Protein AF-A0A4Q2W0R2-F1 (afdb_monomer_lite)

Structure (mmCIF, N/CA/C/O backbone):
data_AF-A0A4Q2W0R2-F1
#
_entry.id   AF-A0A4Q2W0R2-F1
#
loop_
_atom_site.group_PDB
_atom_site.id
_atom_site.type_symbol
_atom_site.label_atom_id
_atom_site.label_alt_id
_atom_site.label_comp_id
_atom_site.label_asym_id
_atom_site.label_entity_id
_atom_site.label_seq_id
_atom_site.pdbx_PDB_ins_code
_atom_site.Cartn_x
_atom_site.Cartn_y
_atom_site.Cartn_z
_atom_site.occupancy
_atom_site.B_iso_or_equiv
_atom_site.auth_seq_id
_atom_site.auth_comp_id
_atom_site.auth_asym_id
_atom_site.auth_atom_id
_atom_site.pdbx_PDB_model_num
ATOM 1 N N . MET A 1 1 ? 20.954 -34.348 -10.883 1.00 47.66 1 MET A N 1
ATOM 2 C CA . MET A 1 1 ? 20.823 -34.021 -9.442 1.00 47.66 1 MET A CA 1
ATOM 3 C C . MET A 1 1 ? 19.804 -34.966 -8.827 1.00 47.66 1 MET A C 1
ATOM 5 O O . MET A 1 1 ? 18.724 -35.079 -9.393 1.00 47.66 1 MET A O 1
ATOM 9 N N . SER A 1 2 ? 20.136 -35.671 -7.738 1.00 48.25 2 SER A N 1
ATOM 10 C CA . SER A 1 2 ? 19.177 -36.559 -7.063 1.00 48.25 2 SER A CA 1
ATOM 11 C C . SER A 1 2 ? 18.047 -35.736 -6.429 1.00 48.25 2 SER A C 1
ATOM 13 O O . SER A 1 2 ? 18.273 -34.621 -5.951 1.00 48.25 2 SER A O 1
ATOM 15 N N . GLY A 1 3 ? 16.820 -36.264 -6.433 1.00 39.66 3 GLY A N 1
ATOM 16 C CA . GLY A 1 3 ? 15.646 -35.557 -5.898 1.00 39.66 3 GLY A CA 1
ATOM 17 C C . GLY A 1 3 ? 15.785 -35.153 -4.423 1.00 39.66 3 GLY A C 1
ATOM 18 O O . GLY A 1 3 ? 15.194 -34.169 -3.989 1.00 39.66 3 GLY A O 1
ATOM 19 N N . GLU A 1 4 ? 16.628 -35.858 -3.673 1.00 45.75 4 GLU A N 1
ATOM 20 C CA . GLU A 1 4 ? 16.952 -35.596 -2.267 1.00 45.75 4 GLU A CA 1
ATOM 21 C C . GLU A 1 4 ? 17.844 -34.361 -2.071 1.00 45.75 4 GLU A C 1
ATOM 23 O O . GLU A 1 4 ? 17.613 -33.549 -1.170 1.00 45.75 4 GLU A O 1
ATOM 28 N N . LEU A 1 5 ? 18.817 -34.146 -2.963 1.00 43.41 5 LEU A N 1
ATOM 29 C CA . LEU A 1 5 ? 19.660 -32.950 -2.938 1.00 43.41 5 LEU A CA 1
ATOM 30 C C . LEU A 1 5 ? 18.853 -31.696 -3.307 1.00 43.41 5 LEU A C 1
ATOM 32 O O . LEU A 1 5 ? 19.024 -30.643 -2.695 1.00 43.41 5 LEU A O 1
ATOM 36 N N . ALA A 1 6 ? 17.913 -31.820 -4.250 1.00 39.47 6 ALA A N 1
ATOM 37 C CA . ALA A 1 6 ? 16.999 -30.735 -4.607 1.00 39.47 6 ALA A CA 1
ATOM 38 C C . ALA A 1 6 ? 16.050 -30.384 -3.447 1.00 39.47 6 ALA A C 1
ATOM 40 O O . ALA A 1 6 ? 15.850 -29.208 -3.142 1.00 39.47 6 ALA A O 1
ATOM 41 N N . ARG A 1 7 ? 15.512 -31.400 -2.758 1.00 40.66 7 ARG A N 1
ATOM 42 C CA . ARG A 1 7 ? 14.587 -31.222 -1.631 1.00 40.66 7 ARG A CA 1
ATOM 43 C C . ARG A 1 7 ? 15.285 -30.620 -0.403 1.00 40.66 7 ARG A C 1
ATOM 45 O O . ARG A 1 7 ? 14.789 -29.646 0.151 1.00 40.66 7 ARG A O 1
ATOM 52 N N . SER A 1 8 ? 16.474 -31.110 -0.043 1.00 50.28 8 SER A N 1
ATOM 53 C CA . SER A 1 8 ? 17.271 -30.546 1.063 1.00 50.28 8 SER A CA 1
ATOM 54 C C . SER A 1 8 ? 17.758 -29.120 0.783 1.00 50.28 8 SER A C 1
ATOM 56 O O . SER A 1 8 ? 17.812 -28.294 1.691 1.00 50.28 8 SER A O 1
ATOM 58 N N . THR A 1 9 ? 18.070 -28.799 -0.475 1.00 46.47 9 THR A N 1
ATOM 59 C CA . THR A 1 9 ? 18.427 -27.435 -0.887 1.00 46.47 9 THR A CA 1
ATOM 60 C C . THR A 1 9 ? 17.224 -26.500 -0.800 1.00 46.47 9 THR A C 1
ATOM 62 O O . THR A 1 9 ? 17.354 -25.416 -0.246 1.00 46.47 9 THR A O 1
ATOM 65 N N . ALA A 1 10 ? 16.042 -26.917 -1.263 1.00 45.16 10 ALA A N 1
ATOM 66 C CA . ALA A 1 10 ? 14.816 -26.124 -1.146 1.00 45.16 10 ALA A CA 1
ATOM 67 C C . ALA A 1 10 ? 14.425 -25.856 0.320 1.00 45.16 10 ALA A C 1
ATOM 69 O O . ALA A 1 10 ? 14.029 -24.743 0.667 1.00 45.16 10 ALA A O 1
ATOM 70 N N . ASP A 1 11 ? 14.605 -26.846 1.196 1.00 49.22 11 ASP A N 1
ATOM 71 C CA . ASP A 1 11 ? 14.280 -26.727 2.618 1.00 49.22 11 ASP A CA 1
ATOM 72 C C . ASP A 1 11 ? 15.159 -25.708 3.356 1.00 49.22 11 ASP A C 1
ATOM 74 O O . ASP A 1 11 ? 14.659 -24.999 4.231 1.00 49.22 11 ASP A O 1
ATOM 78 N N . LYS A 1 12 ? 16.422 -25.538 2.937 1.00 50.03 12 LYS A N 1
ATOM 79 C CA . LYS A 1 12 ? 17.329 -24.494 3.456 1.00 50.03 12 LYS A CA 1
ATOM 80 C C . LYS A 1 12 ? 16.855 -23.070 3.148 1.00 50.03 12 LYS A C 1
ATOM 82 O O . LYS A 1 12 ? 17.241 -22.142 3.851 1.00 50.03 12 LYS A O 1
ATOM 87 N N . PHE A 1 13 ? 16.008 -22.894 2.133 1.00 41.62 13 PHE A N 1
ATOM 88 C CA . PHE A 1 13 ? 15.491 -21.590 1.712 1.00 41.62 13 PHE A CA 1
ATOM 89 C C . PHE A 1 13 ? 14.006 -21.384 2.050 1.00 41.62 13 PHE A C 1
ATOM 91 O O . PHE A 1 13 ? 13.433 -20.367 1.673 1.00 41.62 13 PHE A O 1
ATOM 98 N N . LYS A 1 14 ? 13.374 -22.277 2.828 1.00 37.78 14 LYS A N 1
ATOM 99 C CA . LYS A 1 14 ? 11.980 -22.102 3.291 1.00 37.78 14 LYS A CA 1
ATOM 100 C C . LYS A 1 14 ? 11.765 -20.827 4.120 1.00 37.78 14 LYS A C 1
ATOM 102 O O . LYS A 1 14 ? 10.674 -20.264 4.112 1.00 37.78 14 LYS A O 1
ATOM 107 N N . THR A 1 15 ? 12.795 -20.355 4.822 1.00 38.41 15 THR A N 1
ATOM 108 C CA . THR A 1 15 ? 12.804 -19.076 5.558 1.00 38.41 15 THR A CA 1
ATOM 109 C C . THR A 1 15 ? 13.282 -17.895 4.707 1.00 38.41 15 THR A C 1
ATOM 111 O O . THR A 1 15 ? 13.130 -16.745 5.116 1.00 38.41 15 THR A O 1
ATOM 114 N N . PHE A 1 16 ? 13.823 -18.163 3.516 1.00 34.69 16 PHE A N 1
ATOM 115 C CA . PHE A 1 16 ? 14.346 -17.170 2.589 1.00 34.69 16 PHE A CA 1
ATOM 116 C C . PHE A 1 16 ? 13.183 -16.443 1.910 1.00 34.69 16 PHE A C 1
ATOM 118 O O . PHE A 1 16 ? 12.255 -17.062 1.386 1.00 34.69 16 PHE A O 1
ATOM 125 N N . ALA A 1 17 ? 13.235 -15.113 1.900 1.00 38.75 17 ALA A N 1
ATOM 126 C CA . ALA A 1 17 ? 12.152 -14.247 1.437 1.00 38.75 17 ALA A CA 1
ATOM 127 C C . ALA A 1 17 ? 11.726 -14.474 -0.031 1.00 38.75 17 ALA A C 1
ATOM 129 O O . ALA A 1 17 ? 10.685 -13.990 -0.434 1.00 38.75 17 ALA A O 1
ATOM 130 N N . ALA A 1 18 ? 12.468 -15.255 -0.825 1.00 36.16 18 ALA A N 1
ATOM 131 C CA . ALA A 1 18 ? 12.051 -15.660 -2.170 1.00 36.16 18 ALA A CA 1
ATOM 132 C C . ALA A 1 18 ? 10.984 -16.781 -2.192 1.00 36.16 18 ALA A C 1
ATOM 134 O O . ALA A 1 18 ? 10.271 -16.913 -3.183 1.00 36.16 18 ALA A O 1
ATOM 135 N N . CYS A 1 19 ? 10.857 -17.585 -1.125 1.00 29.50 19 CYS A N 1
ATOM 136 C CA . CYS A 1 19 ? 9.787 -18.586 -0.971 1.00 29.50 19 CYS A CA 1
ATOM 137 C C . CYS A 1 19 ? 8.548 -18.020 -0.266 1.00 29.50 19 CYS A C 1
ATOM 139 O O . CYS A 1 19 ? 7.452 -18.566 -0.388 1.00 29.50 19 CYS A O 1
ATOM 141 N N . LYS A 1 20 ? 8.703 -16.905 0.451 1.00 39.62 20 LYS A N 1
ATOM 142 C CA . LYS A 1 20 ? 7.572 -16.062 0.826 1.00 39.62 20 LYS A CA 1
ATOM 143 C C . LYS A 1 20 ? 7.262 -15.222 -0.397 1.00 39.62 20 LYS A C 1
ATOM 145 O O . LYS A 1 20 ? 7.959 -14.251 -0.628 1.00 39.62 20 LYS A O 1
ATOM 150 N N . GLY A 1 21 ? 6.282 -15.619 -1.207 1.00 35.78 21 GLY A N 1
ATOM 151 C CA . GLY A 1 21 ? 5.847 -14.799 -2.335 1.00 35.78 21 GLY A CA 1
ATOM 152 C C . GLY A 1 21 ? 5.620 -13.367 -1.855 1.00 35.78 21 GLY A C 1
ATOM 153 O O . GLY A 1 21 ? 4.639 -13.099 -1.163 1.00 35.78 21 GLY A O 1
ATOM 154 N N . HIS A 1 22 ? 6.561 -12.471 -2.154 1.00 44.66 22 HIS A N 1
ATOM 155 C CA . HIS A 1 22 ? 6.331 -11.054 -1.972 1.00 44.66 22 HIS A CA 1
ATOM 156 C C . HIS A 1 22 ? 5.120 -10.724 -2.835 1.00 44.66 22 HIS A C 1
ATOM 158 O O . HIS A 1 22 ? 5.027 -11.166 -3.985 1.00 44.66 22 HIS A O 1
ATOM 164 N N . GLN A 1 23 ? 4.157 -10.002 -2.266 1.00 60.12 23 GLN A N 1
ATOM 165 C CA . GLN A 1 23 ? 3.076 -9.469 -3.083 1.00 60.12 23 GLN A CA 1
ATOM 166 C C . GLN A 1 23 ? 3.717 -8.614 -4.177 1.00 60.12 23 GLN A C 1
ATOM 168 O O . GLN A 1 23 ? 4.698 -7.916 -3.920 1.00 60.12 23 GLN A O 1
ATOM 173 N N . ILE A 1 24 ? 3.194 -8.691 -5.396 1.00 62.84 24 ILE A N 1
ATOM 174 C CA . ILE A 1 24 ? 3.757 -8.018 -6.572 1.00 62.84 24 ILE A CA 1
ATOM 175 C C . ILE A 1 24 ? 4.023 -6.517 -6.324 1.00 62.84 24 ILE A C 1
ATOM 177 O O . ILE A 1 24 ? 5.050 -5.996 -6.754 1.00 62.84 24 ILE A O 1
ATOM 181 N N . SER A 1 25 ? 3.189 -5.868 -5.501 1.00 67.44 25 SER A N 1
ATOM 182 C CA . SER A 1 25 ? 3.378 -4.509 -4.969 1.00 67.44 25 SER A CA 1
ATOM 183 C C . SER A 1 25 ? 4.642 -4.306 -4.124 1.00 67.44 25 SER A C 1
ATOM 185 O O . SER A 1 25 ? 5.305 -3.275 -4.233 1.00 67.44 25 SER A O 1
ATOM 187 N N . GLU A 1 26 ? 5.009 -5.264 -3.271 1.00 70.94 26 GLU A N 1
ATOM 188 C CA . GLU A 1 26 ? 6.216 -5.174 -2.442 1.00 70.94 26 GLU A CA 1
ATOM 189 C C . GLU A 1 26 ? 7.479 -5.303 -3.302 1.00 70.94 26 GLU A C 1
ATOM 191 O O . GLU A 1 26 ? 8.429 -4.540 -3.124 1.00 70.94 26 GLU A O 1
ATOM 196 N N . THR A 1 27 ? 7.478 -6.212 -4.285 1.00 70.94 27 THR A N 1
ATOM 197 C CA . THR A 1 27 ? 8.563 -6.308 -5.274 1.00 70.94 27 THR A CA 1
ATOM 198 C C . THR A 1 27 ? 8.673 -5.022 -6.090 1.00 70.94 27 THR A C 1
ATOM 200 O O . THR A 1 27 ? 9.771 -4.488 -6.237 1.00 70.94 27 THR A O 1
ATOM 203 N N . PHE A 1 28 ? 7.546 -4.472 -6.547 1.00 78.44 28 PHE A N 1
ATOM 204 C CA . PHE A 1 28 ? 7.524 -3.215 -7.291 1.00 78.44 28 PHE A CA 1
ATOM 205 C C . PHE A 1 28 ? 8.078 -2.036 -6.473 1.00 78.44 28 PHE A C 1
ATOM 207 O O . PHE A 1 28 ? 8.899 -1.271 -6.977 1.00 78.44 28 PHE A O 1
ATOM 214 N N . THR A 1 29 ? 7.722 -1.942 -5.187 1.00 78.94 29 THR A N 1
ATOM 215 C CA . THR A 1 29 ? 8.216 -0.895 -4.271 1.00 78.94 29 THR A CA 1
ATOM 216 C C . THR A 1 29 ? 9.742 -0.912 -4.124 1.00 78.94 29 THR A C 1
ATOM 218 O O . THR A 1 29 ? 10.355 0.141 -3.976 1.00 78.94 29 THR A O 1
ATOM 221 N N . ARG A 1 30 ? 10.372 -2.092 -4.185 1.00 81.75 30 ARG A N 1
ATOM 222 C CA . ARG A 1 30 ? 11.836 -2.241 -4.082 1.00 81.75 30 ARG A CA 1
ATOM 223 C C . ARG A 1 30 ? 12.563 -1.970 -5.402 1.00 81.75 30 ARG A C 1
ATOM 225 O O . ARG A 1 30 ? 13.689 -1.494 -5.382 1.00 81.75 30 ARG A O 1
ATOM 232 N N . VAL A 1 31 ? 11.914 -2.244 -6.533 1.00 84.31 31 VAL A N 1
ATOM 233 C CA . VAL A 1 31 ? 12.469 -2.035 -7.881 1.00 84.31 31 VAL A CA 1
ATOM 234 C C . VAL A 1 31 ? 12.420 -0.559 -8.304 1.00 84.31 31 VAL A C 1
ATOM 236 O O . VAL A 1 31 ? 13.321 -0.083 -8.991 1.00 84.31 31 VAL A O 1
ATOM 239 N N . GLN A 1 32 ? 11.396 0.193 -7.887 1.00 87.81 32 GLN A N 1
ATOM 240 C CA . GLN A 1 32 ? 11.222 1.594 -8.294 1.00 87.81 32 GLN A CA 1
ATOM 241 C C . GLN A 1 32 ? 12.424 2.512 -7.988 1.00 87.81 32 GLN A C 1
ATOM 243 O O . GLN A 1 32 ? 12.837 3.241 -8.895 1.00 87.81 32 GLN A O 1
ATOM 248 N N . PRO A 1 33 ? 13.011 2.501 -6.772 1.00 85.62 33 PRO A N 1
ATOM 249 C CA . PRO A 1 33 ? 14.181 3.321 -6.469 1.00 85.62 33 PRO A CA 1
ATOM 250 C C . PRO A 1 33 ? 15.393 2.985 -7.345 1.00 85.62 33 PRO A C 1
ATOM 252 O O . PRO A 1 33 ? 16.113 3.891 -7.753 1.00 85.62 33 PRO A O 1
ATOM 255 N N . GLU A 1 34 ? 15.592 1.708 -7.685 1.00 89.19 34 GLU A N 1
ATOM 256 C CA . GLU A 1 34 ? 16.691 1.272 -8.553 1.00 89.19 34 GLU A CA 1
ATOM 257 C C . GLU A 1 34 ? 16.512 1.777 -9.992 1.00 89.19 34 GLU A C 1
ATOM 259 O O . GLU A 1 34 ? 17.455 2.306 -10.577 1.00 89.19 34 GLU A O 1
ATOM 264 N N . ILE A 1 35 ? 15.292 1.711 -10.546 1.00 89.56 35 ILE A N 1
ATOM 265 C CA . ILE A 1 35 ? 14.986 2.283 -11.872 1.00 89.56 35 ILE A CA 1
ATOM 266 C C . ILE A 1 35 ? 15.258 3.790 -11.882 1.00 89.56 35 ILE A C 1
ATOM 268 O O . ILE A 1 35 ? 15.822 4.319 -12.841 1.00 89.56 35 ILE A O 1
ATOM 272 N N . ALA A 1 36 ? 14.856 4.496 -10.822 1.00 89.75 36 ALA A N 1
ATOM 273 C CA . ALA A 1 36 ? 15.107 5.927 -10.704 1.00 89.75 36 ALA A CA 1
ATOM 274 C C . ALA A 1 36 ? 16.614 6.230 -10.658 1.00 89.75 36 ALA A C 1
ATOM 276 O O . ALA A 1 36 ? 17.073 7.116 -11.378 1.00 89.75 36 ALA A O 1
ATOM 277 N N . ALA A 1 37 ? 17.384 5.464 -9.880 1.00 88.25 37 ALA A N 1
ATOM 278 C CA . ALA A 1 37 ? 18.835 5.606 -9.796 1.00 88.25 37 ALA A CA 1
ATOM 279 C C . ALA A 1 37 ? 19.522 5.370 -11.153 1.00 88.25 37 ALA A C 1
ATOM 281 O O . ALA A 1 37 ? 20.377 6.162 -11.548 1.00 88.25 37 ALA A O 1
ATOM 282 N N . VAL A 1 38 ? 19.101 4.348 -11.908 1.00 89.06 38 VAL A N 1
ATOM 283 C CA . VAL A 1 38 ? 19.607 4.066 -13.265 1.00 89.06 38 VAL A CA 1
ATOM 284 C C . VAL A 1 38 ? 19.312 5.218 -14.227 1.00 89.06 38 VAL A C 1
ATOM 286 O O . VAL A 1 38 ? 20.206 5.657 -14.948 1.00 89.06 38 VAL A O 1
ATOM 289 N N . LYS A 1 39 ? 18.088 5.764 -14.214 1.00 89.19 39 LYS A N 1
ATOM 290 C CA . LYS A 1 39 ? 17.717 6.911 -15.064 1.00 89.19 39 LYS A CA 1
ATOM 291 C C . LYS A 1 39 ? 18.540 8.158 -14.744 1.00 89.19 39 LYS A C 1
ATOM 293 O O . LYS A 1 39 ? 18.991 8.841 -15.662 1.00 89.19 39 LYS A O 1
ATOM 298 N N . VAL A 1 40 ? 18.770 8.433 -13.458 1.00 87.81 40 VAL A N 1
ATOM 299 C CA . VAL A 1 40 ? 19.637 9.536 -13.017 1.00 87.81 40 VAL A CA 1
ATOM 300 C C . VAL A 1 40 ? 21.065 9.316 -13.512 1.00 87.81 40 VAL A C 1
ATOM 302 O O . VAL A 1 40 ? 21.611 10.197 -14.173 1.00 87.81 40 VAL A O 1
ATOM 305 N N . TRP A 1 41 ? 21.639 8.134 -13.277 1.00 87.94 41 TRP A N 1
ATOM 306 C CA . TRP A 1 41 ? 22.990 7.788 -13.726 1.00 87.94 41 TRP A CA 1
ATOM 307 C C . TRP A 1 41 ? 23.160 7.906 -15.251 1.00 87.94 41 TRP A C 1
ATOM 309 O O . TRP A 1 41 ? 24.154 8.452 -15.736 1.00 87.94 41 TRP A O 1
ATOM 319 N N . HIS A 1 42 ? 22.153 7.478 -16.017 1.00 86.00 42 HIS A N 1
ATOM 320 C CA . HIS A 1 42 ? 22.149 7.625 -17.470 1.00 86.00 42 HIS A CA 1
ATOM 321 C C . HIS A 1 42 ? 22.104 9.097 -17.905 1.00 86.00 42 HIS A C 1
ATOM 323 O O . HIS A 1 42 ? 22.843 9.505 -18.799 1.00 86.00 42 HIS A O 1
ATOM 329 N N . SER A 1 43 ? 21.279 9.916 -17.244 1.00 85.12 43 SER A N 1
ATOM 330 C CA . SER A 1 43 ? 21.128 11.341 -17.570 1.00 85.12 43 SER A CA 1
ATOM 331 C C . SER A 1 43 ? 22.391 12.178 -17.322 1.00 85.12 43 SER A C 1
ATOM 333 O O . SER A 1 43 ? 22.584 13.191 -17.987 1.00 85.12 43 SER A O 1
ATOM 335 N N . VAL A 1 44 ? 23.277 11.740 -16.417 1.00 81.88 44 VAL A N 1
ATOM 336 C CA . VAL A 1 44 ? 24.566 12.402 -16.124 1.00 81.88 44 VAL A CA 1
ATOM 337 C C . VAL A 1 44 ? 25.729 11.866 -16.976 1.00 81.88 44 VAL A C 1
ATOM 339 O O . VAL A 1 44 ? 26.901 12.098 -16.672 1.00 81.88 44 VAL A O 1
ATOM 342 N N . GLY A 1 45 ? 25.420 11.134 -18.051 1.00 77.50 45 GLY A N 1
ATOM 343 C CA . GLY A 1 45 ? 26.399 10.681 -19.038 1.00 77.50 45 GLY A CA 1
ATOM 344 C C . GLY A 1 45 ? 27.267 9.506 -18.590 1.00 77.50 45 GLY A C 1
ATOM 345 O O . GLY A 1 45 ? 28.362 9.347 -19.118 1.00 77.50 45 GLY A O 1
ATOM 346 N N . ARG A 1 46 ? 26.806 8.686 -17.629 1.00 78.44 46 ARG A N 1
ATOM 347 C CA . ARG A 1 46 ? 27.515 7.476 -17.152 1.00 78.44 46 ARG A CA 1
ATOM 348 C C . ARG A 1 46 ? 28.923 7.754 -16.586 1.00 78.44 46 ARG A C 1
ATOM 350 O O . ARG A 1 46 ? 29.783 6.881 -16.593 1.00 78.44 46 ARG A O 1
ATOM 357 N N . THR A 1 47 ? 29.161 8.977 -16.107 1.00 72.44 47 THR A N 1
ATOM 358 C CA . THR A 1 47 ? 30.467 9.442 -15.597 1.00 72.44 47 THR A CA 1
ATOM 359 C C . THR A 1 47 ? 30.706 9.118 -14.117 1.00 72.44 47 THR A C 1
ATOM 361 O O . THR A 1 47 ? 31.846 9.141 -13.661 1.00 72.44 47 THR A O 1
ATOM 364 N N . ALA A 1 48 ? 29.642 8.815 -13.369 1.00 77.44 48 ALA A N 1
ATOM 365 C CA . ALA A 1 48 ? 29.685 8.424 -11.961 1.00 77.44 48 ALA A CA 1
ATOM 366 C C . ALA A 1 48 ? 29.695 6.893 -11.789 1.00 77.44 48 ALA A C 1
ATOM 368 O O . ALA A 1 48 ? 29.448 6.151 -12.742 1.00 77.44 48 ALA A O 1
ATOM 369 N N . GLU A 1 49 ? 29.933 6.417 -10.565 1.00 83.25 49 GLU A N 1
ATOM 370 C CA . GLU A 1 49 ? 29.822 4.993 -10.229 1.00 83.25 49 GLU A CA 1
ATOM 371 C C . GLU A 1 49 ? 28.398 4.470 -10.527 1.00 83.25 49 GLU A C 1
ATOM 373 O O . GLU A 1 49 ? 27.416 5.151 -10.203 1.00 83.25 49 GLU A O 1
ATOM 378 N N . PRO A 1 50 ? 28.253 3.305 -11.189 1.00 84.38 50 PRO A N 1
ATOM 379 C CA . PRO A 1 50 ? 26.947 2.747 -11.516 1.00 84.38 50 PRO A CA 1
ATOM 380 C C . PRO A 1 50 ? 26.170 2.367 -10.245 1.00 84.38 50 PRO A C 1
ATOM 382 O O . PRO A 1 50 ? 26.752 1.825 -9.306 1.00 84.38 50 PRO A O 1
ATOM 385 N N . PRO A 1 51 ? 24.846 2.597 -10.203 1.00 85.81 51 PRO A N 1
ATOM 386 C CA . PRO A 1 51 ? 24.047 2.249 -9.037 1.00 85.81 51 PRO A CA 1
ATOM 387 C C . PRO A 1 51 ? 23.950 0.730 -8.837 1.00 85.81 51 PRO A C 1
ATOM 389 O O . PRO A 1 51 ? 23.829 -0.044 -9.792 1.00 85.81 51 PRO A O 1
ATOM 392 N N . ALA A 1 52 ? 23.909 0.315 -7.572 1.00 82.69 52 ALA A N 1
ATOM 393 C CA . ALA A 1 52 ? 23.531 -1.037 -7.181 1.00 82.69 52 ALA A CA 1
ATOM 394 C C . ALA A 1 52 ? 22.075 -1.326 -7.588 1.00 82.69 52 ALA A C 1
ATOM 396 O O . ALA A 1 52 ? 21.172 -0.537 -7.302 1.00 82.69 52 ALA A O 1
ATOM 397 N N . THR A 1 53 ? 21.848 -2.458 -8.264 1.00 83.88 53 THR A N 1
ATOM 398 C CA . THR A 1 53 ? 20.523 -2.852 -8.791 1.00 83.88 53 THR A CA 1
ATOM 399 C C . THR A 1 53 ? 20.111 -4.305 -8.462 1.00 83.88 53 THR A C 1
ATOM 401 O O . THR A 1 53 ? 19.602 -5.028 -9.328 1.00 83.88 53 THR A O 1
ATOM 404 N N . PRO A 1 54 ? 20.326 -4.793 -7.220 1.00 79.62 54 PRO A N 1
ATOM 405 C CA . PRO A 1 54 ? 20.092 -6.193 -6.858 1.00 79.62 54 PRO A CA 1
ATOM 406 C C . PRO A 1 54 ? 18.650 -6.686 -7.072 1.00 79.62 54 PRO A C 1
ATOM 408 O O . PRO A 1 54 ? 18.447 -7.887 -7.300 1.00 79.62 54 PRO A O 1
ATOM 411 N N . TYR A 1 55 ? 17.634 -5.819 -6.994 1.00 81.06 55 TYR A N 1
ATOM 412 C CA . TYR A 1 55 ? 16.245 -6.213 -7.248 1.00 81.06 55 TYR A CA 1
ATOM 413 C C . TYR A 1 55 ? 15.944 -6.298 -8.752 1.00 81.06 55 TYR A C 1
ATOM 415 O O . TYR A 1 55 ? 15.366 -7.296 -9.193 1.00 81.06 55 TYR A O 1
ATOM 423 N N . LEU A 1 56 ? 16.387 -5.328 -9.555 1.00 81.56 56 LEU A N 1
ATOM 424 C CA . LEU A 1 56 ? 16.290 -5.346 -11.019 1.00 81.56 56 LEU A CA 1
ATOM 425 C C . LEU A 1 56 ? 17.038 -6.531 -11.637 1.00 81.56 56 LEU A C 1
ATOM 427 O O . LEU A 1 56 ? 16.530 -7.147 -12.576 1.00 81.56 56 LEU A O 1
ATOM 431 N N . ASP A 1 57 ? 18.192 -6.909 -11.090 1.00 79.69 57 ASP A N 1
ATOM 432 C CA . ASP A 1 57 ? 18.967 -8.062 -11.563 1.00 79.69 57 ASP A CA 1
ATOM 433 C C . ASP A 1 57 ? 18.235 -9.386 -11.332 1.00 79.69 57 ASP A C 1
ATOM 435 O O . ASP A 1 57 ? 18.281 -10.308 -12.153 1.00 79.69 57 ASP A O 1
ATOM 439 N N . ARG A 1 58 ? 17.485 -9.489 -10.234 1.00 73.62 58 ARG A N 1
ATOM 440 C CA . ARG A 1 58 ? 16.624 -10.648 -9.969 1.00 73.62 58 ARG A CA 1
ATOM 441 C C . ARG A 1 58 ? 15.413 -10.675 -10.886 1.00 73.62 58 ARG A C 1
ATOM 443 O O . ARG A 1 58 ? 15.056 -11.754 -11.358 1.00 73.62 58 ARG A O 1
ATOM 450 N N . VAL A 1 59 ? 14.813 -9.517 -11.165 1.00 77.44 59 VAL A N 1
ATOM 451 C CA . VAL A 1 59 ? 13.742 -9.408 -12.162 1.00 77.44 59 VAL A CA 1
ATOM 452 C C . VAL A 1 59 ? 14.258 -9.844 -13.535 1.00 77.44 59 VAL A C 1
ATOM 454 O O . VAL A 1 59 ? 13.605 -10.656 -14.183 1.00 77.44 59 VAL A O 1
ATOM 457 N N . ALA A 1 60 ? 15.453 -9.407 -13.938 1.00 78.50 60 ALA A N 1
ATOM 458 C CA . ALA A 1 60 ? 16.083 -9.812 -15.195 1.00 78.50 60 ALA A CA 1
ATOM 459 C C . ALA A 1 60 ? 16.295 -11.331 -15.272 1.00 78.50 60 ALA A C 1
ATOM 461 O O . ALA A 1 60 ? 15.890 -11.963 -16.245 1.00 78.50 60 ALA A O 1
ATOM 462 N N . ARG A 1 61 ? 16.847 -11.943 -14.214 1.00 72.12 61 ARG A N 1
ATOM 463 C CA . ARG A 1 61 ? 17.031 -13.404 -14.134 1.00 72.12 61 ARG A CA 1
ATOM 464 C C . ARG A 1 61 ? 15.709 -14.166 -14.195 1.00 72.12 61 ARG A C 1
ATOM 466 O O . ARG A 1 61 ? 15.644 -15.214 -14.836 1.00 72.12 61 ARG A O 1
ATOM 473 N N . LEU A 1 62 ? 14.667 -13.666 -13.528 1.00 68.00 62 LEU A N 1
ATOM 474 C CA . LEU A 1 62 ? 13.332 -14.260 -13.585 1.00 68.00 62 LEU A CA 1
ATOM 475 C C . LEU A 1 62 ? 12.793 -14.212 -15.016 1.00 68.00 62 LEU A C 1
ATOM 477 O O . LEU A 1 62 ? 12.403 -15.250 -15.537 1.00 68.00 62 LEU A O 1
ATOM 481 N N . CYS A 1 63 ? 12.827 -13.034 -15.639 1.00 69.75 63 CYS A N 1
ATOM 482 C CA . CYS A 1 63 ? 12.352 -12.789 -16.997 1.00 69.75 63 CYS A CA 1
ATOM 483 C C . CYS A 1 63 ? 13.082 -13.676 -18.015 1.00 69.75 63 CYS A C 1
ATOM 485 O O . CYS A 1 63 ? 12.432 -14.394 -18.771 1.00 69.75 63 CYS A O 1
ATOM 487 N N . ALA A 1 64 ? 14.415 -13.745 -17.938 1.00 69.94 64 ALA A N 1
ATOM 488 C CA . ALA A 1 64 ? 15.235 -14.617 -18.778 1.00 69.94 64 ALA A CA 1
ATOM 489 C C . ALA A 1 64 ? 14.880 -16.103 -18.613 1.00 69.94 64 ALA A C 1
ATOM 491 O O . ALA A 1 64 ? 14.790 -16.834 -19.595 1.00 69.94 64 ALA A O 1
ATOM 492 N N . ARG A 1 65 ? 14.621 -16.559 -17.378 1.00 62.09 65 ARG A N 1
ATOM 493 C CA . ARG A 1 65 ? 14.241 -17.953 -17.103 1.00 62.09 65 ARG A CA 1
ATOM 494 C C . ARG A 1 65 ? 12.909 -18.347 -17.746 1.00 62.09 65 ARG A C 1
ATOM 496 O O . ARG A 1 65 ? 12.734 -19.517 -18.076 1.00 62.09 65 ARG A O 1
ATOM 503 N N . VAL A 1 66 ? 11.967 -17.415 -17.858 1.00 60.22 66 VAL A N 1
ATOM 504 C CA . VAL A 1 66 ? 10.607 -17.689 -18.357 1.00 60.22 66 VAL A CA 1
ATOM 505 C C . VAL A 1 66 ? 10.353 -17.145 -19.765 1.00 60.22 66 VAL A C 1
ATOM 507 O O . VAL A 1 66 ? 9.240 -17.278 -20.263 1.00 60.22 66 VAL A O 1
ATOM 510 N N . GLY A 1 67 ? 11.363 -16.551 -20.408 1.00 68.88 67 GLY A N 1
ATOM 511 C CA . GLY A 1 67 ? 11.248 -15.977 -21.750 1.00 68.88 67 GLY A CA 1
ATOM 512 C C . GLY A 1 67 ? 10.345 -14.742 -21.821 1.00 68.88 67 GLY A C 1
ATOM 513 O O . GLY A 1 67 ? 9.664 -14.546 -22.823 1.00 68.88 67 GLY A O 1
ATOM 514 N N . LEU A 1 68 ? 10.301 -13.933 -20.758 1.00 68.50 68 LEU A N 1
ATOM 515 C CA . LEU A 1 68 ? 9.560 -12.668 -20.731 1.00 68.50 68 LEU A CA 1
ATOM 516 C C . LEU A 1 68 ? 10.501 -11.480 -20.927 1.00 68.50 68 LEU A C 1
ATOM 518 O O . LEU A 1 68 ? 11.639 -11.497 -20.464 1.00 68.50 68 LEU A O 1
ATOM 522 N N . ASP A 1 69 ? 9.997 -10.428 -21.565 1.00 81.44 69 ASP A N 1
ATOM 523 C CA . ASP A 1 69 ? 10.672 -9.135 -21.614 1.00 81.44 69 ASP A CA 1
ATOM 524 C C . ASP A 1 69 ? 10.616 -8.441 -20.239 1.00 81.44 69 ASP A C 1
ATOM 526 O O . ASP A 1 69 ? 9.562 -8.374 -19.592 1.00 81.44 69 ASP A O 1
ATOM 530 N N . ARG A 1 70 ? 11.763 -7.925 -19.780 1.00 82.12 70 ARG A N 1
ATOM 531 C CA . ARG A 1 70 ? 11.902 -7.342 -18.438 1.00 82.12 70 ARG A CA 1
ATOM 532 C C . ARG A 1 70 ? 11.084 -6.065 -18.292 1.00 82.12 70 ARG A C 1
ATOM 534 O O . ARG A 1 70 ? 10.432 -5.891 -17.259 1.00 82.12 70 ARG A O 1
ATOM 541 N N . LYS A 1 71 ? 11.073 -5.206 -19.314 1.00 85.12 71 LYS A N 1
ATOM 542 C CA . LYS A 1 71 ? 10.271 -3.980 -19.312 1.00 85.12 71 LYS A CA 1
ATOM 543 C C . LYS A 1 71 ? 8.779 -4.306 -19.221 1.00 85.12 71 LYS A C 1
ATOM 545 O O . LYS A 1 71 ? 8.086 -3.775 -18.357 1.00 85.12 71 LYS A O 1
ATOM 550 N N . THR A 1 72 ? 8.310 -5.247 -20.034 1.0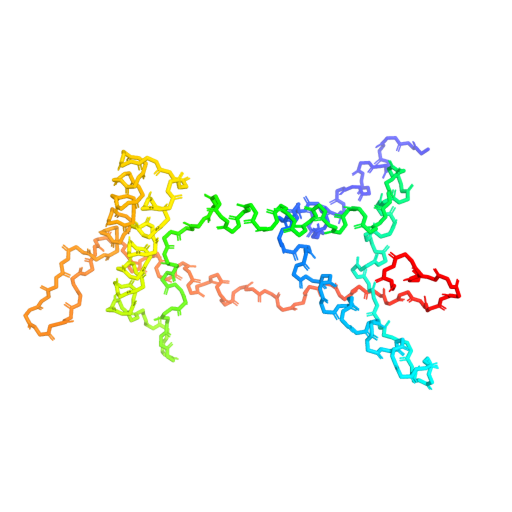0 74.94 72 THR A N 1
ATOM 551 C CA . THR A 1 72 ? 6.928 -5.743 -20.025 1.00 74.94 72 THR A CA 1
ATOM 552 C C . THR A 1 72 ? 6.533 -6.279 -18.650 1.00 74.94 72 THR A C 1
ATOM 554 O O . THR A 1 72 ? 5.457 -5.968 -18.141 1.00 74.94 72 THR A O 1
ATOM 557 N N . TYR A 1 73 ? 7.405 -7.055 -18.005 1.00 76.25 73 TYR A N 1
ATOM 558 C CA . TYR A 1 73 ? 7.136 -7.572 -16.667 1.00 76.25 73 TYR A CA 1
ATOM 559 C C . TYR A 1 73 ? 7.085 -6.461 -15.602 1.00 76.25 73 TYR A C 1
ATOM 561 O O . TYR A 1 73 ? 6.234 -6.504 -14.716 1.00 76.25 73 TYR A O 1
ATOM 569 N N . ILE A 1 74 ? 7.933 -5.432 -15.700 1.00 79.56 74 ILE A N 1
ATOM 570 C CA . ILE A 1 74 ? 7.877 -4.251 -14.821 1.00 79.56 74 ILE A CA 1
ATOM 571 C C . ILE A 1 74 ? 6.585 -3.453 -15.027 1.00 79.56 74 ILE A C 1
ATOM 573 O O . ILE A 1 74 ? 5.950 -3.068 -14.043 1.00 79.56 74 ILE A O 1
ATOM 577 N N . ASP A 1 75 ? 6.156 -3.261 -16.274 1.00 76.38 75 ASP A N 1
ATOM 578 C CA . ASP A 1 75 ? 4.890 -2.595 -16.592 1.00 76.38 75 ASP A CA 1
ATOM 579 C C . ASP A 1 75 ? 3.695 -3.387 -16.019 1.00 76.38 75 ASP A C 1
ATOM 581 O O . ASP A 1 75 ? 2.784 -2.810 -15.421 1.00 76.38 75 ASP A O 1
ATOM 585 N N . LEU A 1 76 ? 3.730 -4.724 -16.095 1.00 69.44 76 LEU A N 1
ATOM 586 C CA . LEU A 1 76 ? 2.739 -5.595 -15.451 1.00 69.44 76 LEU A CA 1
ATOM 587 C C . LEU A 1 76 ? 2.760 -5.475 -13.922 1.00 69.44 76 LEU A C 1
ATOM 589 O O . LEU A 1 76 ? 1.694 -5.422 -13.309 1.00 69.44 76 LEU A O 1
ATOM 593 N N . MET A 1 77 ? 3.938 -5.389 -13.296 1.00 74.25 77 MET A N 1
ATOM 594 C CA . MET A 1 77 ? 4.045 -5.150 -11.852 1.00 74.25 77 MET A CA 1
ATOM 595 C C . MET A 1 77 ? 3.399 -3.818 -11.453 1.00 74.25 77 MET A C 1
ATOM 597 O O . MET A 1 77 ? 2.669 -3.777 -10.464 1.00 74.25 77 MET A O 1
ATOM 601 N N . ALA A 1 78 ? 3.599 -2.758 -12.243 1.00 72.56 78 ALA A N 1
ATOM 602 C CA . ALA A 1 78 ? 2.974 -1.457 -12.015 1.00 72.56 78 ALA A CA 1
ATOM 603 C C . ALA A 1 78 ? 1.442 -1.519 -12.124 1.00 72.56 78 ALA A C 1
ATOM 605 O O . ALA A 1 78 ? 0.737 -0.986 -11.265 1.00 72.56 78 ALA A O 1
ATOM 606 N N . LEU A 1 79 ? 0.923 -2.211 -13.144 1.00 66.19 79 LEU A N 1
ATOM 607 C CA . LEU A 1 79 ? -0.516 -2.411 -13.343 1.00 66.19 79 LEU A CA 1
ATOM 608 C C . LEU A 1 79 ? -1.140 -3.258 -12.232 1.00 66.19 79 LEU A C 1
ATOM 610 O O . LEU A 1 79 ? -2.229 -2.948 -11.749 1.00 66.19 79 LEU A O 1
ATOM 614 N N . CYS A 1 80 ? -0.465 -4.326 -11.807 1.00 60.75 80 CYS A N 1
ATOM 615 C CA . CYS A 1 80 ? -0.927 -5.147 -10.697 1.00 60.75 80 CYS A CA 1
ATOM 616 C C . CYS A 1 80 ? -0.894 -4.382 -9.374 1.00 60.75 80 CYS A C 1
ATOM 618 O O . CYS A 1 80 ? -1.840 -4.504 -8.605 1.00 60.75 80 CYS A O 1
ATOM 620 N N . ASP A 1 81 ? 0.121 -3.553 -9.133 1.00 69.00 81 ASP A N 1
ATOM 621 C CA . ASP A 1 81 ? 0.166 -2.668 -7.970 1.00 69.00 81 ASP A CA 1
ATOM 622 C C . ASP A 1 81 ? -0.949 -1.610 -8.005 1.00 69.00 81 ASP A C 1
ATOM 624 O O . ASP A 1 81 ? -1.598 -1.351 -6.993 1.00 69.00 81 ASP A O 1
ATOM 628 N N . GLU A 1 82 ? -1.236 -1.019 -9.167 1.00 63.47 82 GLU A N 1
ATOM 629 C CA . GLU A 1 82 ? -2.360 -0.093 -9.329 1.00 63.47 82 GLU A CA 1
ATOM 630 C C . GLU A 1 82 ? -3.707 -0.794 -9.107 1.00 63.47 82 GLU A C 1
ATOM 632 O O . GLU A 1 82 ? -4.587 -0.246 -8.432 1.00 63.47 82 GLU A O 1
ATOM 637 N N . ARG A 1 83 ? -3.869 -2.016 -9.630 1.00 60.97 83 ARG A N 1
ATOM 638 C CA . ARG A 1 83 ? -5.040 -2.861 -9.385 1.00 60.97 83 ARG A CA 1
ATOM 639 C C . ARG A 1 83 ? -5.158 -3.194 -7.908 1.00 60.97 83 ARG A C 1
ATOM 641 O O . ARG A 1 83 ? -6.249 -3.060 -7.376 1.00 60.97 83 ARG A O 1
ATOM 648 N N . ASP A 1 84 ? -4.086 -3.607 -7.244 1.00 62.16 84 ASP A N 1
ATOM 649 C CA . ASP A 1 84 ? -4.118 -3.990 -5.835 1.00 62.16 84 ASP A CA 1
ATOM 650 C C . ASP A 1 84 ? -4.406 -2.775 -4.960 1.00 62.16 84 ASP A C 1
ATOM 652 O O . ASP A 1 84 ? -5.286 -2.835 -4.103 1.00 62.16 84 ASP A O 1
ATOM 656 N N . ARG A 1 85 ? -3.804 -1.619 -5.260 1.00 63.25 85 ARG A N 1
ATOM 657 C CA . ARG A 1 85 ? -4.220 -0.350 -4.662 1.00 63.25 85 ARG A CA 1
ATOM 658 C C . ARG A 1 85 ? -5.707 -0.122 -4.888 1.00 63.25 85 ARG A C 1
ATOM 660 O O . ARG A 1 85 ? -6.405 0.099 -3.914 1.00 63.25 85 ARG A O 1
ATOM 667 N N . SER A 1 86 ? -6.203 -0.252 -6.118 1.00 55.25 86 SER A N 1
ATOM 668 C CA . SER A 1 86 ? -7.594 0.025 -6.513 1.00 55.25 86 SER A CA 1
ATOM 669 C C . SER A 1 86 ? -8.641 -0.927 -5.921 1.00 55.25 86 SER A C 1
ATOM 671 O O . SER A 1 86 ? -9.662 -0.458 -5.412 1.00 55.25 86 SER A O 1
ATOM 673 N N . ALA A 1 87 ? -8.394 -2.233 -5.969 1.00 49.72 87 ALA A N 1
ATOM 674 C CA . ALA A 1 87 ? -9.300 -3.317 -5.598 1.00 49.72 87 ALA A CA 1
ATOM 675 C C . ALA A 1 87 ? -9.150 -3.729 -4.128 1.00 49.72 87 ALA A C 1
ATOM 677 O O . ALA A 1 87 ? -10.143 -4.038 -3.471 1.00 49.72 87 ALA A O 1
ATOM 678 N N . HIS A 1 88 ? -7.933 -3.666 -3.586 1.00 57.81 88 HIS A N 1
ATOM 679 C CA . HIS A 1 88 ? -7.631 -3.973 -2.191 1.00 57.81 88 HIS A CA 1
ATOM 680 C C . HIS A 1 88 ? -7.409 -2.717 -1.361 1.00 57.81 88 HIS A C 1
ATOM 682 O O . HIS A 1 88 ? -6.649 -2.776 -0.409 1.00 57.81 88 HIS A O 1
ATOM 688 N N . HIS A 1 89 ? -8.089 -1.605 -1.669 1.00 59.12 89 HIS A N 1
ATOM 689 C CA . HIS A 1 89 ? -8.130 -0.411 -0.823 1.00 59.12 89 HIS A CA 1
ATOM 690 C C . HIS A 1 89 ? -8.719 -0.768 0.557 1.00 59.12 89 HIS A C 1
ATOM 692 O O . HIS A 1 89 ? -9.938 -0.637 0.757 1.00 59.12 89 HIS A O 1
ATOM 698 N N . PRO A 1 90 ? -7.904 -1.164 1.551 1.00 62.00 90 PRO A N 1
ATOM 699 C CA . PRO A 1 90 ? -8.437 -1.628 2.810 1.00 62.00 90 PRO A CA 1
ATOM 700 C C . PRO A 1 90 ? -8.993 -0.400 3.540 1.00 62.00 90 PRO A C 1
ATOM 702 O O . PRO A 1 90 ? -8.610 0.749 3.234 1.00 62.00 90 PRO A O 1
ATOM 705 N N . PRO A 1 91 ? -9.902 -0.593 4.505 1.00 65.62 91 PRO A N 1
ATOM 706 C CA . PRO A 1 91 ? -10.186 0.446 5.478 1.00 65.62 91 PRO A CA 1
ATOM 707 C C . PRO A 1 91 ? -8.867 1.017 6.044 1.00 65.62 91 PRO A C 1
ATOM 709 O O . PRO A 1 91 ? -7.886 0.278 6.156 1.00 65.62 91 PRO A O 1
ATOM 712 N N . PRO A 1 92 ? -8.793 2.326 6.342 1.00 75.38 92 PRO A N 1
ATOM 713 C CA . PRO A 1 92 ? -7.559 2.958 6.810 1.00 75.38 92 PRO A CA 1
ATOM 714 C C . PRO A 1 92 ? -6.926 2.197 7.977 1.00 75.38 92 PRO A C 1
ATOM 716 O O . PRO A 1 92 ? -7.548 2.071 9.017 1.00 75.38 92 PRO A O 1
ATOM 719 N N . HIS A 1 93 ? -5.692 1.717 7.837 1.00 76.56 93 HIS A N 1
ATOM 720 C CA . HIS A 1 93 ? -5.061 0.915 8.885 1.00 76.56 93 HIS A CA 1
ATOM 721 C C . HIS A 1 93 ? -4.759 1.764 10.135 1.00 76.56 93 HIS A C 1
ATOM 723 O O . HIS A 1 93 ? -4.091 2.795 10.031 1.00 76.56 93 HIS A O 1
ATOM 729 N N . PHE A 1 94 ? -5.216 1.339 11.320 1.00 72.19 94 PHE A N 1
ATOM 730 C CA . PHE A 1 94 ? -5.070 2.11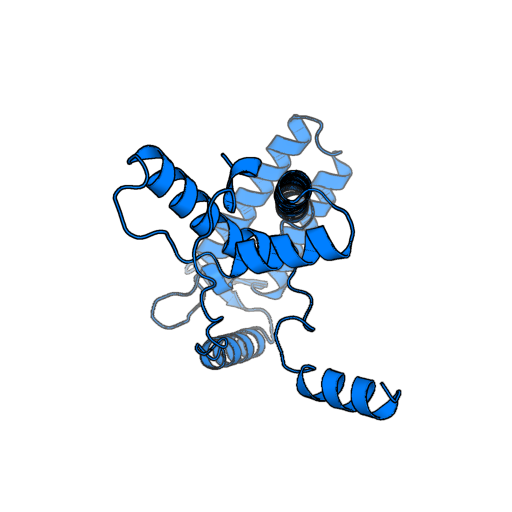1 12.567 1.00 72.19 94 PHE A CA 1
ATOM 731 C C . PHE A 1 94 ? -3.601 2.351 12.957 1.00 72.19 94 PHE A C 1
ATOM 733 O O . PHE A 1 94 ? -3.278 3.403 13.504 1.00 72.19 94 PHE A O 1
ATOM 740 N N . GLY A 1 95 ? -2.702 1.426 12.603 1.00 78.19 95 GLY A N 1
ATOM 741 C CA . GLY A 1 95 ? -1.261 1.538 12.858 1.00 78.19 95 GLY A CA 1
ATOM 742 C C . GLY A 1 95 ? -0.588 2.755 12.206 1.00 78.19 95 GLY A C 1
ATOM 743 O O . GLY A 1 95 ? 0.440 3.209 12.691 1.00 78.19 95 GLY A O 1
ATOM 744 N N . ASN A 1 96 ? -1.198 3.350 11.174 1.00 80.56 96 ASN A N 1
ATOM 745 C CA . ASN A 1 96 ? -0.703 4.584 10.548 1.00 80.56 96 ASN A CA 1
ATOM 746 C C . ASN A 1 96 ? -1.020 5.847 11.372 1.00 80.56 96 ASN A C 1
ATOM 748 O O . ASN A 1 96 ? -0.691 6.959 10.962 1.00 80.56 96 ASN A O 1
ATOM 752 N N . TYR A 1 97 ? -1.720 5.695 12.498 1.00 85.69 97 TYR A N 1
ATOM 753 C CA . TYR A 1 97 ? -2.213 6.789 13.333 1.00 85.69 97 TYR A CA 1
ATOM 754 C C . TYR A 1 97 ? -1.758 6.656 14.789 1.00 85.69 97 TYR A C 1
ATOM 756 O O . TYR A 1 97 ? -2.410 7.207 15.678 1.00 85.69 97 TYR A O 1
ATOM 764 N N . LEU A 1 98 ? -0.656 5.941 15.025 1.00 87.12 98 LEU A N 1
ATOM 765 C CA . LEU A 1 98 ? 0.003 5.903 16.325 1.00 87.12 98 LEU A CA 1
ATOM 766 C C . LEU A 1 98 ? 0.623 7.265 16.658 1.00 87.12 98 LEU A C 1
ATOM 768 O O . LEU A 1 98 ? 1.094 7.994 15.781 1.00 87.12 98 LEU A O 1
ATOM 772 N N . ASP A 1 99 ? 0.580 7.632 17.931 1.00 85.06 99 ASP A N 1
ATOM 773 C CA . ASP A 1 99 ? 1.350 8.738 18.478 1.00 85.06 99 ASP A CA 1
ATOM 774 C C . ASP A 1 99 ? 2.761 8.292 18.891 1.00 85.06 99 ASP A C 1
ATOM 776 O O . ASP A 1 99 ? 3.146 7.137 18.712 1.00 85.06 99 ASP A O 1
ATOM 780 N N . GLN A 1 100 ? 3.548 9.227 19.426 1.00 80.31 100 GLN A N 1
ATOM 781 C CA . GLN A 1 100 ? 4.926 8.963 19.855 1.00 80.31 100 GLN A CA 1
ATOM 782 C C . GLN A 1 100 ? 5.017 7.941 21.000 1.00 80.31 100 GLN A C 1
ATOM 784 O O . GLN A 1 100 ? 6.065 7.334 21.185 1.00 80.31 100 GLN A O 1
ATOM 789 N N . ASN A 1 101 ? 3.918 7.722 21.724 1.00 83.00 101 ASN A N 1
ATOM 790 C CA . ASN A 1 101 ? 3.821 6.783 22.836 1.00 83.00 101 ASN A CA 1
ATOM 791 C C . ASN A 1 101 ? 3.206 5.440 22.403 1.00 83.00 101 ASN A C 1
ATOM 793 O O . ASN A 1 101 ? 2.976 4.575 23.243 1.00 83.00 101 ASN A O 1
ATOM 797 N N . GLY A 1 102 ? 2.915 5.253 21.109 1.00 79.69 102 GLY A N 1
ATOM 798 C CA . GLY A 1 102 ? 2.279 4.041 20.594 1.00 79.69 102 GLY A CA 1
ATOM 799 C C . GLY A 1 102 ? 0.765 3.975 20.821 1.00 79.69 102 GLY A C 1
ATOM 800 O O . GLY A 1 102 ? 0.173 2.918 20.615 1.00 79.69 102 GLY A O 1
ATOM 801 N N . ASN A 1 103 ? 0.110 5.080 21.192 1.00 86.81 103 ASN A N 1
ATOM 802 C CA . ASN A 1 103 ? -1.347 5.126 21.309 1.00 86.81 103 ASN A CA 1
ATOM 803 C C . ASN A 1 103 ? -1.993 5.486 19.971 1.00 86.81 103 ASN A C 1
ATOM 805 O O . ASN A 1 103 ? -1.549 6.389 19.260 1.00 86.81 103 ASN A O 1
ATOM 809 N N . VAL A 1 104 ? -3.101 4.830 19.631 1.00 86.81 104 VAL A N 1
ATOM 810 C CA . VAL A 1 104 ? -3.840 5.125 18.396 1.00 86.81 104 VAL A CA 1
ATOM 811 C C . VAL A 1 104 ? -4.666 6.405 18.549 1.00 86.81 104 VAL A C 1
ATOM 813 O O . VAL A 1 104 ? -5.551 6.505 19.397 1.00 86.81 104 VAL A O 1
ATOM 816 N N . LYS A 1 105 ? -4.475 7.369 17.641 1.00 91.62 105 LYS A N 1
ATOM 817 C CA . LYS A 1 105 ? -5.332 8.560 17.526 1.00 91.62 105 LYS A CA 1
ATOM 818 C C . LYS A 1 105 ? -6.629 8.226 16.781 1.00 91.62 105 LYS A C 1
ATOM 820 O O . LYS A 1 105 ? -6.780 8.543 15.598 1.00 91.62 105 LYS A O 1
ATOM 825 N N . TRP A 1 106 ? -7.590 7.609 17.470 1.00 87.50 106 TRP A N 1
ATOM 826 C CA . TRP A 1 106 ? -8.847 7.108 16.887 1.00 87.50 106 TRP A CA 1
ATOM 827 C C . TRP A 1 106 ? -9.689 8.153 16.145 1.00 87.50 106 TRP A C 1
ATOM 829 O O . TRP A 1 106 ? -10.363 7.812 15.171 1.00 87.50 106 TRP A O 1
ATOM 839 N N . SER A 1 107 ? -9.609 9.429 16.530 1.00 88.75 107 SER A N 1
ATOM 840 C CA . SER A 1 107 ? -10.284 10.529 15.824 1.00 88.75 107 SER A CA 1
ATOM 841 C C . SER A 1 107 ? -9.690 10.761 14.432 1.00 88.75 107 SER A C 1
ATOM 843 O O . SER A 1 107 ? -10.411 11.005 13.463 1.00 88.75 107 SER A O 1
ATOM 845 N N . LYS A 1 108 ? -8.369 10.596 14.280 1.00 89.88 108 LYS A N 1
ATOM 846 C CA . LYS A 1 108 ? -7.699 10.647 12.974 1.00 89.88 108 LYS A CA 1
ATOM 847 C C . LYS A 1 108 ? -8.057 9.438 12.110 1.00 89.88 108 LYS A C 1
ATOM 849 O O . LYS A 1 108 ? -8.282 9.614 10.912 1.00 89.88 108 LYS A O 1
ATOM 854 N N . VAL A 1 109 ? -8.184 8.252 12.711 1.00 83.19 109 VAL A N 1
ATOM 855 C CA . VAL A 1 109 ? -8.662 7.039 12.021 1.00 83.19 109 VAL A CA 1
ATOM 856 C C . VAL A 1 109 ? -10.092 7.246 11.502 1.00 83.19 109 VAL A C 1
ATOM 858 O O . VAL A 1 109 ? -10.371 6.963 10.335 1.00 83.19 109 VAL A O 1
ATOM 861 N N . HIS A 1 110 ? -10.980 7.825 12.319 1.00 87.00 110 HIS A N 1
ATOM 862 C CA . HIS A 1 110 ? -12.345 8.172 11.911 1.00 87.00 110 HIS A CA 1
ATOM 863 C C . HIS A 1 110 ? -12.356 9.150 10.725 1.00 87.00 110 HIS A C 1
ATOM 865 O O . HIS A 1 110 ? -12.987 8.898 9.695 1.00 87.00 110 HIS A O 1
ATOM 871 N N . ASN A 1 111 ? -11.569 10.227 10.810 1.00 88.56 111 ASN A N 1
ATOM 872 C CA . ASN A 1 111 ? -11.445 11.214 9.734 1.00 88.56 111 ASN A CA 1
ATOM 873 C C . ASN A 1 111 ? -10.914 10.604 8.427 1.00 88.56 111 ASN A C 1
ATOM 875 O O . ASN A 1 111 ? -11.350 10.985 7.334 1.00 88.56 111 ASN A O 1
ATOM 879 N N . ALA A 1 112 ? -9.985 9.650 8.519 1.00 85.25 112 ALA A N 1
ATOM 880 C CA . ALA A 1 112 ? -9.488 8.905 7.369 1.00 85.25 112 ALA A CA 1
ATOM 881 C C . ALA A 1 112 ? -10.577 8.016 6.752 1.00 85.25 112 ALA A C 1
ATOM 883 O O . ALA A 1 112 ? -10.729 7.994 5.526 1.00 85.25 112 ALA A O 1
ATOM 884 N N . CYS A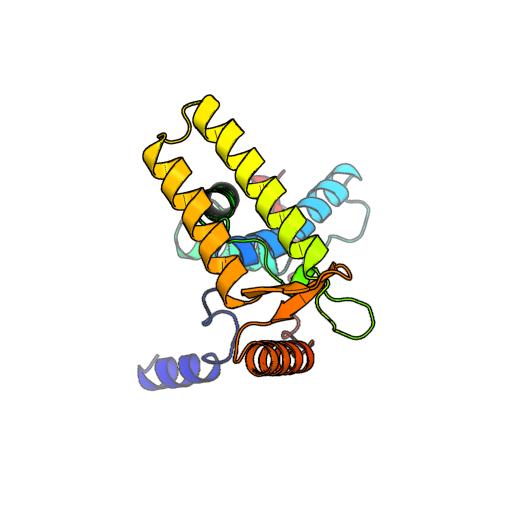 1 113 ? -11.382 7.348 7.586 1.00 79.56 113 CYS A N 1
ATOM 885 C CA . CYS A 1 113 ? -12.527 6.556 7.140 1.00 79.56 113 CYS A CA 1
ATOM 886 C C . CYS A 1 113 ? -13.527 7.428 6.373 1.00 79.56 113 CYS A C 1
ATOM 888 O O . CYS A 1 113 ? -13.954 7.070 5.274 1.00 79.56 113 CYS A O 1
ATOM 890 N N . ASP A 1 114 ? -13.851 8.612 6.889 1.00 87.94 114 ASP A N 1
ATOM 891 C CA . ASP A 1 114 ? -14.776 9.534 6.228 1.00 87.94 114 ASP A CA 1
ATOM 892 C C . ASP A 1 114 ? -14.216 10.114 4.932 1.00 87.94 114 ASP A C 1
ATOM 894 O O . ASP A 1 114 ? -14.934 10.223 3.932 1.00 87.94 114 ASP A O 1
ATOM 898 N N . ARG A 1 115 ? -12.916 10.426 4.898 1.00 86.25 115 ARG A N 1
ATOM 899 C CA . ARG A 1 115 ? -12.235 10.820 3.660 1.00 86.25 115 ARG A CA 1
ATOM 900 C C . ARG A 1 115 ? -12.344 9.721 2.603 1.00 86.25 115 ARG A C 1
ATOM 902 O O . ARG A 1 115 ? -12.645 10.030 1.449 1.00 86.25 115 ARG A O 1
ATOM 909 N N . ARG A 1 116 ? -12.176 8.452 2.990 1.00 82.31 116 ARG A N 1
ATOM 910 C CA . ARG A 1 116 ? -12.305 7.311 2.075 1.00 82.31 116 ARG A CA 1
ATOM 911 C C . ARG A 1 116 ? -13.741 7.124 1.583 1.00 82.31 116 ARG A C 1
ATOM 913 O O . ARG A 1 116 ? -13.948 6.992 0.380 1.00 82.31 116 ARG A O 1
ATOM 920 N N . LYS A 1 117 ? -14.746 7.230 2.459 1.00 83.31 117 LYS A N 1
ATOM 921 C CA . LYS A 1 117 ? -16.168 7.209 2.054 1.00 83.31 117 LYS A CA 1
ATOM 922 C C . LYS A 1 117 ? -16.491 8.321 1.045 1.00 83.31 117 LYS A C 1
ATOM 924 O O . LYS A 1 117 ? -17.236 8.089 0.092 1.00 83.31 117 LYS A O 1
ATOM 929 N N . ARG A 1 118 ? -15.930 9.528 1.226 1.00 87.94 118 ARG A N 1
ATOM 930 C CA . ARG A 1 118 ? -16.072 10.644 0.268 1.00 87.94 118 ARG A CA 1
ATOM 931 C C . ARG A 1 118 ? -15.390 10.349 -1.066 1.00 87.94 118 ARG A C 1
ATOM 933 O O . ARG A 1 118 ? -15.961 10.661 -2.108 1.00 87.94 118 ARG A O 1
ATOM 940 N N . TYR A 1 119 ? -14.204 9.743 -1.048 1.00 84.88 119 TYR A N 1
ATOM 941 C CA . TYR A 1 119 ? -13.513 9.310 -2.262 1.00 84.88 119 TYR A CA 1
ATOM 942 C C . TYR A 1 119 ? -14.342 8.285 -3.045 1.00 84.88 119 TYR A C 1
ATOM 944 O O . TYR A 1 119 ? -14.592 8.488 -4.231 1.00 84.88 119 TYR A O 1
ATOM 952 N N . TYR A 1 120 ? -14.882 7.264 -2.376 1.00 82.38 120 TYR A N 1
ATOM 953 C CA . TYR A 1 120 ? -15.738 6.285 -3.043 1.00 82.38 120 TYR A CA 1
ATOM 954 C C . TYR A 1 120 ? -17.016 6.899 -3.613 1.00 82.38 120 TYR A C 1
ATOM 956 O O . TYR A 1 120 ? -17.419 6.568 -4.723 1.00 82.38 120 TYR A O 1
ATOM 964 N N . ARG A 1 121 ? -17.607 7.883 -2.928 1.00 89.38 121 ARG A N 1
ATOM 965 C CA . ARG A 1 121 ? -18.732 8.642 -3.490 1.00 89.38 121 ARG A CA 1
ATOM 966 C C . ARG A 1 121 ? -18.357 9.341 -4.803 1.00 89.38 121 ARG A C 1
ATOM 968 O O . ARG A 1 121 ? -19.175 9.382 -5.715 1.00 89.38 121 ARG A O 1
ATOM 975 N N . LYS A 1 122 ? -17.141 9.893 -4.911 1.00 87.19 122 LYS A N 1
ATOM 976 C CA . LYS A 1 122 ? -16.653 10.511 -6.158 1.00 87.19 122 LYS A CA 1
ATOM 977 C C . LYS A 1 122 ? -16.482 9.476 -7.271 1.00 87.19 122 LYS A C 1
ATOM 979 O O . LYS A 1 122 ? -16.841 9.772 -8.402 1.00 87.19 122 LYS A O 1
ATOM 984 N N . LEU A 1 123 ? -15.950 8.293 -6.964 1.00 79.62 123 LEU A N 1
ATOM 985 C CA . LEU A 1 123 ? -15.771 7.224 -7.952 1.00 79.62 123 LEU A CA 1
ATOM 986 C C . LEU A 1 123 ? -17.110 6.664 -8.460 1.00 79.62 123 LEU A C 1
ATOM 988 O O . LEU A 1 123 ? -17.266 6.508 -9.669 1.00 79.62 123 LEU A O 1
ATOM 992 N N . MET A 1 124 ? -18.095 6.474 -7.577 1.00 87.88 124 MET A N 1
ATOM 993 C CA . MET A 1 124 ? -19.460 6.098 -7.971 1.00 87.88 124 MET A CA 1
ATOM 994 C C . MET A 1 124 ? -20.080 7.134 -8.916 1.00 87.88 124 MET A C 1
ATOM 996 O O . MET A 1 124 ? -20.563 6.782 -9.985 1.00 87.88 124 MET A O 1
ATOM 1000 N N . ARG A 1 125 ? -19.961 8.432 -8.598 1.00 90.56 125 ARG A N 1
ATOM 1001 C CA . ARG A 1 125 ? -20.439 9.519 -9.477 1.00 90.56 125 ARG A CA 1
ATOM 1002 C C . ARG A 1 125 ? -19.756 9.554 -10.849 1.00 90.56 125 ARG A C 1
ATOM 1004 O O . ARG A 1 125 ? -20.307 10.131 -11.774 1.00 90.56 125 ARG A O 1
ATOM 1011 N N . LYS A 1 126 ? -18.564 8.965 -10.978 1.00 90.50 126 LYS A N 1
ATOM 1012 C CA . LYS A 1 126 ? -17.832 8.813 -12.246 1.00 90.50 126 LYS A CA 1
ATOM 1013 C C . LYS A 1 126 ? -18.160 7.501 -12.977 1.00 90.50 126 LYS A C 1
ATOM 1015 O O . LYS A 1 126 ? -17.461 7.161 -13.925 1.00 90.50 126 LYS A O 1
ATOM 1020 N N . GLY A 1 127 ? -19.143 6.732 -12.506 1.00 83.12 127 GLY A N 1
ATOM 1021 C CA . GLY A 1 127 ? -19.529 5.449 -13.096 1.00 83.12 127 GLY A CA 1
ATOM 1022 C C . GLY A 1 127 ? -18.519 4.319 -12.873 1.00 83.12 127 GLY A C 1
ATOM 1023 O O . GLY A 1 127 ? -18.591 3.303 -13.552 1.00 83.12 127 GLY A O 1
ATOM 1024 N N . LYS A 1 128 ? -17.563 4.469 -11.943 1.00 77.31 128 LYS A N 1
ATOM 1025 C CA . LYS A 1 128 ? -16.547 3.430 -11.679 1.00 77.31 128 LYS A CA 1
ATOM 1026 C C . LYS A 1 128 ? -17.089 2.238 -10.885 1.00 77.31 128 LYS A C 1
ATOM 1028 O O . LYS A 1 128 ? -16.452 1.194 -10.874 1.00 77.31 128 LYS A O 1
ATOM 1033 N N . PHE A 1 129 ? -18.224 2.404 -10.210 1.00 80.81 129 PHE A N 1
ATOM 1034 C CA . PHE A 1 129 ? -18.978 1.335 -9.552 1.00 80.81 129 PHE A CA 1
ATOM 1035 C C . PHE A 1 129 ? -20.419 1.776 -9.272 1.00 80.81 129 PHE A C 1
ATOM 1037 O O . PHE A 1 129 ? -20.719 2.973 -9.274 1.00 80.81 129 PHE A O 1
ATOM 1044 N N . THR A 1 130 ? -21.301 0.803 -9.024 1.00 79.81 130 THR A N 1
ATOM 1045 C CA . THR A 1 130 ? -22.740 1.005 -8.804 1.00 79.81 130 THR A CA 1
ATOM 1046 C C . THR A 1 130 ? -23.042 1.614 -7.430 1.00 79.81 130 THR A C 1
ATOM 1048 O O . THR A 1 130 ? -22.203 1.645 -6.522 1.00 79.81 130 THR A O 1
ATOM 1051 N N . GLN A 1 131 ? -24.279 2.085 -7.248 1.00 83.06 131 GLN A N 1
ATOM 1052 C CA . GLN A 1 131 ? -24.766 2.573 -5.955 1.00 83.06 131 GLN A CA 1
ATOM 1053 C C . GLN A 1 131 ? -24.725 1.481 -4.868 1.00 83.06 131 GLN A C 1
ATOM 1055 O O . GLN A 1 131 ? -24.382 1.770 -3.721 1.00 83.06 131 GLN A O 1
ATOM 1060 N N . GLU A 1 132 ? -25.026 0.232 -5.223 1.00 73.69 132 GLU A N 1
ATOM 1061 C CA . GLU A 1 132 ? -24.982 -0.924 -4.317 1.00 73.69 132 GLU A CA 1
ATOM 1062 C C . GLU A 1 132 ? -23.547 -1.243 -3.886 1.00 73.69 132 GLU A C 1
ATOM 1064 O O . GLU A 1 132 ? -23.269 -1.393 -2.696 1.00 73.69 132 GLU A O 1
ATOM 1069 N N . GLN A 1 133 ? -22.606 -1.240 -4.835 1.00 71.31 133 GLN A N 1
ATOM 1070 C CA . GLN A 1 133 ? -21.178 -1.407 -4.554 1.00 71.31 133 GLN A CA 1
ATOM 1071 C C . GLN A 1 133 ? -20.653 -0.279 -3.652 1.00 71.31 133 GLN A C 1
ATOM 1073 O O . GLN A 1 133 ? -19.920 -0.530 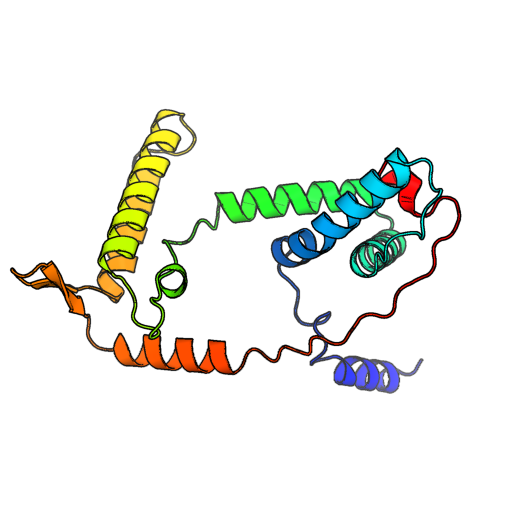-2.694 1.00 71.31 133 GLN A O 1
ATOM 1078 N N . TYR A 1 134 ? -21.079 0.968 -3.886 1.00 78.75 134 TYR A N 1
ATOM 1079 C CA . TYR A 1 134 ? -20.768 2.087 -2.994 1.00 78.75 134 TYR A CA 1
ATOM 1080 C C . TYR A 1 134 ? -21.321 1.882 -1.574 1.00 78.75 134 TYR A C 1
ATOM 1082 O O . TYR A 1 134 ? -20.609 2.137 -0.595 1.00 78.75 134 TYR A O 1
ATOM 1090 N N . ALA A 1 135 ? -22.573 1.433 -1.446 1.00 74.31 135 ALA A N 1
ATOM 1091 C CA . ALA A 1 135 ? -23.201 1.170 -0.154 1.00 74.31 135 ALA A CA 1
ATOM 1092 C C . ALA A 1 135 ? -22.450 0.077 0.618 1.00 74.31 135 ALA A C 1
ATOM 1094 O O . ALA A 1 135 ? -22.133 0.272 1.794 1.00 74.31 135 ALA A O 1
ATOM 1095 N N . LEU A 1 136 ? -22.073 -1.011 -0.061 1.00 72.00 136 LEU A N 1
ATOM 1096 C CA . LEU A 1 136 ? -21.253 -2.077 0.507 1.00 72.00 136 LEU A CA 1
ATOM 1097 C C . LEU A 1 136 ? -19.907 -1.538 1.010 1.00 72.00 136 LEU A C 1
ATOM 1099 O O . LEU A 1 136 ? -19.576 -1.726 2.177 1.00 72.00 136 LEU A O 1
ATOM 1103 N N . LEU A 1 137 ? -19.163 -0.797 0.183 1.00 74.56 137 LEU A N 1
ATOM 1104 C CA . LEU A 1 137 ? -17.865 -0.223 0.563 1.00 74.56 137 LEU A CA 1
ATOM 1105 C C . LEU A 1 137 ? -17.969 0.728 1.765 1.00 74.56 137 LEU A C 1
ATOM 1107 O O . LEU A 1 137 ? -17.128 0.709 2.668 1.00 74.56 137 LEU A O 1
ATOM 1111 N N . ARG A 1 138 ? -19.013 1.563 1.803 1.00 79.56 138 ARG A N 1
ATOM 1112 C CA . ARG A 1 138 ? -19.297 2.445 2.944 1.00 79.56 138 ARG A CA 1
ATOM 1113 C C . ARG A 1 138 ? -19.576 1.634 4.212 1.00 79.56 138 ARG A C 1
ATOM 1115 O O . ARG A 1 138 ? -19.066 2.006 5.272 1.00 79.56 138 ARG A O 1
ATOM 1122 N N . ASN A 1 139 ? -20.376 0.574 4.106 1.00 71.12 139 ASN A N 1
ATOM 1123 C CA . ASN A 1 139 ? -20.728 -0.289 5.230 1.00 71.12 139 ASN A CA 1
ATOM 1124 C C . ASN A 1 139 ? -19.508 -1.050 5.742 1.00 71.12 139 ASN A C 1
ATOM 1126 O O . ASN A 1 139 ? -19.265 -1.022 6.939 1.00 71.12 139 ASN A O 1
ATOM 1130 N N . VAL A 1 140 ? -18.685 -1.616 4.857 1.00 70.44 140 VAL A N 1
ATOM 1131 C CA . VAL A 1 140 ? -17.432 -2.291 5.225 1.00 70.44 140 VAL A CA 1
ATOM 1132 C C . VAL A 1 140 ? -16.515 -1.356 6.015 1.00 70.44 140 VAL A C 1
ATOM 1134 O O . VAL A 1 140 ? -16.046 -1.739 7.081 1.00 70.44 140 VAL A O 1
ATOM 1137 N N . ILE A 1 141 ? -16.312 -0.109 5.566 1.00 70.44 141 ILE A N 1
ATOM 1138 C CA . ILE A 1 141 ? -15.507 0.875 6.317 1.00 70.44 141 ILE A CA 1
ATOM 1139 C C . ILE A 1 141 ? -16.125 1.167 7.692 1.00 70.44 141 ILE A C 1
ATOM 1141 O O . ILE A 1 141 ? -15.405 1.271 8.683 1.00 70.44 141 ILE A O 1
ATOM 1145 N N . GLY A 1 142 ? -17.449 1.333 7.755 1.00 70.31 142 GLY A N 1
ATOM 1146 C CA . GLY A 1 142 ? -18.155 1.603 9.007 1.00 70.31 142 GLY A CA 1
ATOM 1147 C C . GLY A 1 142 ? -18.057 0.444 9.999 1.00 70.31 142 GLY A C 1
ATOM 1148 O O . GLY A 1 142 ? -17.725 0.664 11.159 1.00 70.31 142 GLY A O 1
ATOM 1149 N N . THR A 1 143 ? -18.306 -0.779 9.535 1.00 71.38 143 THR A N 1
ATOM 1150 C CA . THR A 1 143 ? -18.204 -2.008 10.327 1.00 71.38 143 THR A CA 1
ATOM 1151 C C . THR A 1 143 ? -16.776 -2.228 10.793 1.00 71.38 143 THR A C 1
ATOM 1153 O O . THR A 1 143 ? -16.569 -2.437 11.981 1.00 71.38 143 THR A O 1
ATOM 1156 N N . TRP A 1 144 ? -15.793 -2.092 9.900 1.00 80.19 144 TRP A N 1
ATOM 1157 C CA . TRP A 1 144 ? -14.380 -2.193 10.255 1.00 80.19 144 TRP A CA 1
ATOM 1158 C C . TRP A 1 144 ? -14.010 -1.225 11.383 1.00 80.19 144 TRP A C 1
ATOM 1160 O O . TRP A 1 144 ? -13.410 -1.641 12.365 1.00 80.19 144 TRP A O 1
ATOM 1170 N N . TYR A 1 145 ? -14.423 0.044 11.300 1.00 74.00 145 TYR A N 1
ATOM 1171 C CA . TYR A 1 145 ? -14.117 1.020 12.350 1.00 74.00 145 TYR A CA 1
ATOM 1172 C C . TYR A 1 145 ? -14.786 0.665 13.688 1.00 74.00 145 TYR A C 1
ATOM 1174 O O . TYR A 1 145 ? -14.166 0.786 14.744 1.00 74.00 145 TYR A O 1
ATOM 1182 N N . LYS A 1 146 ? -16.028 0.162 13.642 1.00 76.12 146 LYS A N 1
ATOM 1183 C CA . LYS A 1 146 ? -16.788 -0.271 14.825 1.00 76.12 146 LYS A CA 1
ATOM 1184 C C . LYS A 1 146 ? -16.193 -1.480 15.547 1.00 76.12 146 LYS A C 1
ATOM 1186 O O . LYS A 1 146 ? -16.464 -1.644 16.731 1.00 76.12 146 LYS A O 1
ATOM 1191 N N . VAL A 1 147 ? -15.376 -2.298 14.873 1.00 74.62 147 VAL A N 1
ATOM 1192 C CA . VAL A 1 147 ? -14.599 -3.364 15.537 1.00 74.62 147 VAL A CA 1
ATOM 1193 C C . VAL A 1 147 ? -13.637 -2.777 16.573 1.00 74.62 147 VAL A C 1
ATOM 1195 O O . VAL A 1 147 ? -13.302 -3.461 17.533 1.00 74.62 147 VAL A O 1
ATOM 1198 N N . TYR A 1 148 ? -13.219 -1.518 16.407 1.00 75.88 148 TYR A N 1
ATOM 1199 C CA . TYR A 1 148 ? -12.277 -0.855 17.307 1.00 75.88 148 TYR A CA 1
ATOM 1200 C C . TYR A 1 148 ? -12.929 0.172 18.235 1.00 75.88 148 TYR A C 1
ATOM 1202 O O . TYR A 1 148 ? -12.571 0.260 19.406 1.00 75.88 148 TYR A O 1
ATOM 1210 N N . VAL A 1 149 ? -13.885 0.954 17.732 1.00 81.00 149 VAL A N 1
ATOM 1211 C CA . VAL A 1 149 ? -14.525 2.040 18.488 1.00 81.00 149 VAL A CA 1
ATOM 1212 C C . VAL A 1 149 ? -16.034 1.832 18.493 1.00 81.00 149 VAL A C 1
ATOM 1214 O O . VAL A 1 149 ? -16.690 1.962 17.458 1.00 81.00 149 VAL A O 1
ATOM 1217 N N . SER A 1 150 ? -16.596 1.515 19.660 1.00 81.75 150 SER A N 1
ATOM 1218 C CA . SER A 1 150 ? -18.033 1.265 19.831 1.00 81.75 150 SER A CA 1
ATOM 1219 C C . SER A 1 150 ? -18.841 2.542 20.058 1.00 81.75 150 SER A C 1
ATOM 1221 O O . SER A 1 150 ? -20.052 2.545 19.846 1.00 81.75 150 SER A O 1
ATOM 1223 N N . GLY A 1 151 ? -18.186 3.631 20.461 1.00 85.56 151 GLY A N 1
ATOM 1224 C CA . GLY A 1 151 ? -18.828 4.916 20.713 1.00 85.56 151 GLY A CA 1
ATOM 1225 C C . GLY A 1 151 ? -17.828 6.007 21.076 1.00 85.56 151 GLY A C 1
ATOM 1226 O O . GLY A 1 151 ? -16.618 5.805 21.003 1.00 85.56 151 GLY A O 1
ATOM 1227 N N . TRP A 1 152 ? -18.349 7.163 21.470 1.00 89.50 152 TRP A N 1
ATOM 1228 C CA . TRP A 1 152 ? -17.566 8.306 21.927 1.00 89.50 152 TRP A CA 1
ATOM 1229 C C . TRP A 1 152 ? -18.181 8.851 23.208 1.00 89.50 152 TRP A C 1
ATOM 1231 O O . TRP A 1 152 ? -19.403 8.960 23.306 1.00 89.50 152 TRP A O 1
ATOM 1241 N N . ASN A 1 153 ? -17.330 9.188 24.168 1.00 90.38 153 ASN A N 1
ATOM 1242 C CA . ASN A 1 153 ? -17.726 9.913 25.364 1.00 90.38 153 ASN A CA 1
ATOM 1243 C C . ASN A 1 153 ? -17.989 11.389 25.027 1.00 90.38 153 ASN A C 1
ATOM 1245 O O . ASN A 1 153 ? -17.565 11.898 23.985 1.00 90.38 153 ASN A O 1
ATOM 1249 N N . ALA A 1 154 ? -18.670 12.094 25.932 1.00 89.19 154 ALA A N 1
ATOM 1250 C CA . ALA A 1 154 ? -18.991 13.513 25.766 1.00 89.19 154 ALA A CA 1
ATOM 1251 C C . ALA A 1 154 ? -17.743 14.415 25.684 1.00 89.19 154 ALA A C 1
ATOM 1253 O O . ALA A 1 154 ? -17.780 15.458 25.040 1.00 89.19 154 ALA A O 1
ATOM 1254 N N . ASP A 1 155 ? -16.633 13.993 26.292 1.00 88.00 155 ASP A N 1
ATOM 1255 C CA . ASP A 1 155 ? -15.337 14.681 26.256 1.00 88.00 155 ASP A CA 1
ATOM 1256 C C . ASP A 1 155 ? -14.548 14.449 24.949 1.00 88.00 155 ASP A C 1
ATOM 1258 O O . ASP A 1 155 ? -13.439 14.955 24.783 1.00 88.00 155 ASP A O 1
ATOM 1262 N N . GLY A 1 156 ? -15.108 13.685 24.006 1.00 81.44 156 GLY A N 1
ATOM 1263 C CA . GLY A 1 156 ? -14.464 13.363 22.737 1.00 81.44 156 GLY A CA 1
ATOM 1264 C C . GLY A 1 156 ? -13.438 12.233 22.822 1.00 81.44 156 GLY A C 1
ATOM 1265 O O . GLY A 1 156 ? -12.725 11.999 21.842 1.00 81.44 156 GLY A O 1
ATOM 1266 N N . THR A 1 157 ? -13.360 11.504 23.940 1.00 86.81 157 THR A N 1
ATOM 1267 C CA . THR A 1 157 ? -12.563 10.274 24.033 1.00 86.81 157 THR A CA 1
ATOM 1268 C C . THR A 1 157 ? -13.315 9.077 23.430 1.00 86.81 157 THR A C 1
ATOM 1270 O O . THR A 1 157 ? -14.545 8.996 23.517 1.00 86.81 157 THR A O 1
ATOM 1273 N N . PRO A 1 158 ? -12.617 8.144 22.757 1.00 88.81 158 PRO A N 1
ATOM 1274 C CA . PRO A 1 158 ? -13.255 6.982 22.149 1.00 88.81 158 PRO A CA 1
ATOM 1275 C C . PRO A 1 158 ? -13.596 5.930 23.210 1.00 88.81 158 PRO A C 1
ATOM 1277 O O . PRO A 1 158 ? -12.772 5.597 24.058 1.00 88.81 158 PRO A O 1
ATOM 1280 N N . ILE A 1 159 ? -14.782 5.336 23.101 1.00 87.00 159 ILE A N 1
ATOM 1281 C CA . ILE A 1 159 ? -15.140 4.113 23.824 1.00 87.00 159 ILE A CA 1
ATOM 1282 C C . ILE A 1 159 ? -14.649 2.942 22.973 1.00 87.00 159 ILE A C 1
ATOM 1284 O O . ILE A 1 159 ? -15.166 2.705 21.875 1.00 87.00 159 ILE A O 1
ATOM 1288 N N . LEU A 1 160 ? -13.621 2.242 23.451 1.00 85.62 160 LEU A N 1
ATOM 1289 C CA . LEU A 1 160 ? -13.030 1.120 22.728 1.00 85.62 160 LEU A CA 1
ATOM 1290 C C . LEU A 1 160 ? -13.913 -0.123 22.824 1.00 85.62 160 LEU A C 1
ATOM 1292 O O . LEU A 1 160 ? -14.497 -0.424 23.865 1.00 85.62 160 LEU A O 1
ATOM 1296 N N . ALA A 1 161 ? -13.988 -0.862 21.722 1.00 76.56 161 ALA A N 1
ATOM 1297 C CA . ALA A 1 161 ? -14.657 -2.150 21.708 1.00 76.56 161 ALA A CA 1
ATOM 1298 C C . ALA A 1 161 ? -13.872 -3.184 22.538 1.00 76.56 161 ALA A C 1
ATOM 1300 O O . ALA A 1 161 ? -12.646 -3.134 22.664 1.00 76.56 161 ALA A O 1
ATOM 1301 N N . LYS A 1 162 ? -14.585 -4.167 23.095 1.00 81.75 162 LYS A N 1
ATOM 1302 C CA . LYS A 1 162 ? -13.979 -5.231 23.906 1.00 81.75 162 LYS A CA 1
ATOM 1303 C C . LYS A 1 162 ? -12.923 -6.000 23.099 1.00 81.75 162 LYS A C 1
ATOM 1305 O O . LYS A 1 162 ? -13.214 -6.500 22.017 1.00 81.75 162 LYS A O 1
ATOM 1310 N N . GLY A 1 163 ? -11.722 -6.150 23.662 1.00 76.06 163 GLY A N 1
ATOM 1311 C CA . GLY A 1 163 ? -10.623 -6.923 23.064 1.00 76.06 163 GLY A CA 1
ATOM 1312 C C . GLY A 1 163 ? -9.673 -6.122 22.170 1.00 76.06 163 GLY A C 1
ATOM 1313 O O . GLY A 1 163 ? -8.682 -6.683 21.706 1.00 76.06 163 GLY A O 1
ATOM 1314 N N . VAL A 1 164 ? -9.924 -4.824 21.968 1.00 77.00 164 VAL A N 1
ATOM 1315 C CA . VAL A 1 164 ? -9.042 -3.943 21.184 1.00 77.00 164 VAL A CA 1
ATOM 1316 C C . VAL A 1 164 ? -7.652 -3.840 21.798 1.00 77.00 164 VAL A C 1
ATOM 1318 O O . VAL A 1 164 ? -6.679 -3.921 21.056 1.00 77.00 164 VAL A O 1
ATOM 1321 N N . ASP A 1 165 ? -7.539 -3.772 23.124 1.00 80.00 165 ASP A N 1
ATOM 1322 C CA . ASP A 1 165 ? -6.241 -3.679 23.809 1.00 80.00 165 ASP A CA 1
ATOM 1323 C C . ASP A 1 165 ? -5.323 -4.855 23.450 1.00 80.00 165 ASP A C 1
ATOM 1325 O O . ASP A 1 165 ? -4.165 -4.663 23.095 1.00 80.00 165 ASP A O 1
ATOM 1329 N N . LYS A 1 166 ? -5.874 -6.074 23.386 1.00 77.81 166 LYS A N 1
ATOM 1330 C CA . LYS A 1 166 ? -5.125 -7.267 22.967 1.00 77.81 166 LYS A CA 1
ATOM 1331 C C . LYS A 1 166 ? -4.648 -7.172 21.513 1.00 77.81 166 LYS A C 1
ATOM 1333 O O . LYS A 1 166 ? -3.534 -7.590 21.203 1.00 77.81 166 LYS A O 1
ATOM 1338 N N . ILE A 1 167 ? -5.474 -6.620 20.620 1.00 74.00 167 ILE A N 1
ATOM 1339 C CA . ILE A 1 167 ? -5.108 -6.404 19.210 1.00 74.00 167 ILE A CA 1
ATOM 1340 C C . ILE A 1 167 ? -3.966 -5.386 19.107 1.00 74.00 167 ILE A C 1
ATOM 1342 O O . ILE A 1 167 ? -3.033 -5.586 18.326 1.00 74.00 167 ILE A O 1
ATOM 1346 N N . LEU A 1 168 ? -4.029 -4.307 19.892 1.00 78.94 168 LEU A N 1
ATOM 1347 C CA . LEU A 1 168 ? -2.985 -3.284 19.937 1.00 78.94 168 LEU A CA 1
ATOM 1348 C C . LEU A 1 168 ? -1.676 -3.856 20.495 1.00 78.94 168 LEU A C 1
ATOM 1350 O O . LEU A 1 168 ? -0.632 -3.684 19.867 1.00 78.94 168 LEU A O 1
ATOM 1354 N N . ASP A 1 169 ? -1.734 -4.617 21.586 1.00 81.56 169 ASP A N 1
ATOM 1355 C CA . ASP A 1 169 ? -0.570 -5.276 22.184 1.00 81.56 169 ASP A CA 1
ATOM 1356 C C . ASP A 1 169 ? 0.118 -6.239 21.209 1.00 81.56 169 ASP A C 1
ATOM 1358 O O . ASP A 1 169 ? 1.344 -6.239 21.066 1.00 81.56 169 ASP A O 1
ATOM 1362 N N . GLU A 1 170 ? -0.654 -7.074 20.510 1.00 78.38 170 GLU A N 1
ATOM 1363 C CA . GLU A 1 170 ? -0.118 -7.993 19.503 1.00 78.38 170 GLU A CA 1
ATOM 1364 C C . GLU A 1 170 ? 0.506 -7.249 18.316 1.00 78.38 170 GLU A C 1
ATOM 1366 O O . GLU A 1 170 ? 1.542 -7.674 17.795 1.00 78.38 170 GLU A O 1
ATOM 1371 N N . TYR A 1 171 ? -0.092 -6.130 17.899 1.00 76.69 171 TYR A N 1
ATOM 1372 C CA . TYR A 1 171 ? 0.452 -5.279 16.845 1.00 76.69 171 TYR A CA 1
ATOM 1373 C C . TYR A 1 171 ? 1.786 -4.642 17.260 1.00 76.69 171 TYR A C 1
ATOM 1375 O O . TYR A 1 171 ? 2.763 -4.729 16.514 1.00 76.69 171 TYR A O 1
ATOM 1383 N N . MET A 1 172 ? 1.870 -4.090 18.473 1.00 79.94 172 MET A N 1
ATOM 1384 C CA . MET A 1 172 ? 3.106 -3.502 19.000 1.00 79.94 172 MET A CA 1
ATOM 1385 C C . MET A 1 172 ? 4.217 -4.547 19.151 1.00 79.94 172 MET A C 1
ATOM 1387 O O . MET A 1 172 ? 5.357 -4.297 18.759 1.00 79.94 172 MET A O 1
ATOM 1391 N N . LYS A 1 173 ? 3.888 -5.763 19.608 1.00 80.31 173 LYS A N 1
ATOM 1392 C CA . LYS A 1 173 ? 4.841 -6.887 19.657 1.00 80.31 173 LYS A CA 1
ATOM 1393 C C . LYS A 1 173 ? 5.365 -7.276 18.274 1.00 80.31 173 LYS A C 1
ATOM 1395 O O . LYS A 1 173 ? 6.524 -7.665 18.157 1.00 80.31 173 LYS A O 1
ATOM 1400 N N . LYS A 1 174 ? 4.538 -7.200 17.225 1.00 73.31 174 LYS A N 1
ATOM 1401 C CA . LYS A 1 174 ? 4.976 -7.455 15.841 1.00 73.31 174 LYS A CA 1
ATOM 1402 C C . LYS A 1 174 ? 5.887 -6.350 15.317 1.00 73.31 174 LYS A C 1
ATOM 1404 O O . LYS A 1 174 ? 6.891 -6.676 14.696 1.00 73.31 174 LYS A O 1
ATOM 1409 N N . LEU A 1 175 ? 5.573 -5.085 15.600 1.00 68.81 175 LEU A N 1
ATOM 1410 C CA . LEU A 1 175 ? 6.436 -3.953 15.244 1.00 68.81 175 LEU A CA 1
ATOM 1411 C C . LEU A 1 175 ? 7.817 -4.058 15.899 1.00 68.81 175 LEU A C 1
ATOM 1413 O O . LEU A 1 175 ? 8.822 -3.812 15.250 1.00 68.81 175 LEU A O 1
ATOM 1417 N N . GLN A 1 176 ? 7.884 -4.489 17.159 1.00 70.56 176 GLN A N 1
ATOM 1418 C CA . GLN A 1 176 ? 9.159 -4.699 17.856 1.00 70.56 176 GLN A CA 1
ATOM 1419 C C . GLN A 1 176 ? 9.948 -5.913 17.333 1.00 70.56 176 GLN A C 1
ATOM 1421 O O . GLN A 1 176 ? 11.156 -5.987 17.527 1.00 70.56 176 GLN A O 1
ATOM 1426 N N . LYS A 1 177 ? 9.276 -6.871 16.680 1.00 62.72 177 LYS A N 1
ATOM 1427 C CA . LYS A 1 177 ? 9.870 -8.102 16.130 1.0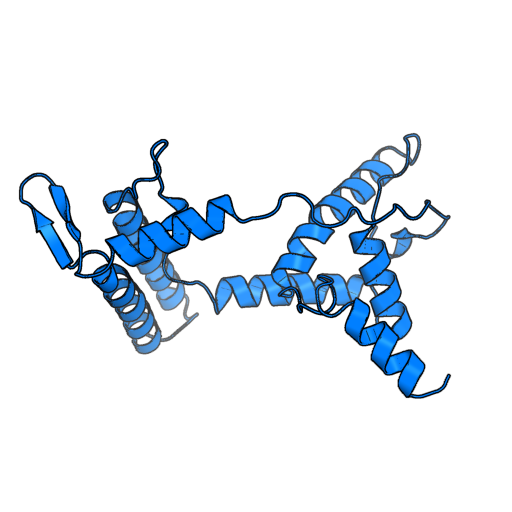0 62.72 177 LYS A CA 1
ATOM 1428 C C . LYS A 1 177 ? 10.227 -8.021 14.648 1.00 62.72 177 LYS A C 1
ATOM 1430 O O . LYS A 1 177 ? 10.692 -9.025 14.109 1.00 62.72 177 LYS A O 1
ATOM 1435 N N . SER A 1 178 ? 9.987 -6.902 13.963 1.00 53.28 178 SER A N 1
ATOM 1436 C CA . SER A 1 178 ? 10.447 -6.757 12.582 1.00 53.28 178 SER A CA 1
ATOM 1437 C C . SER A 1 178 ? 11.970 -6.660 12.584 1.00 53.28 178 SER A C 1
ATOM 1439 O O . SER A 1 178 ? 12.534 -5.586 12.778 1.00 53.28 178 SER A O 1
ATOM 1441 N N . ASP A 1 179 ? 12.610 -7.816 12.438 1.00 44.66 179 ASP A N 1
ATOM 1442 C CA . ASP A 1 179 ? 14.050 -7.982 12.300 1.00 44.66 179 ASP A CA 1
ATOM 1443 C C . ASP A 1 179 ? 14.558 -7.069 11.163 1.00 44.66 179 ASP A C 1
ATOM 1445 O O . ASP A 1 179 ? 14.119 -7.233 10.018 1.00 44.66 179 ASP A O 1
ATOM 1449 N N . PRO A 1 180 ? 15.422 -6.074 11.444 1.00 49.03 180 PRO A N 1
ATOM 1450 C CA . PRO A 1 180 ? 15.926 -5.152 10.427 1.00 49.03 180 PRO A CA 1
ATOM 1451 C C . PRO A 1 180 ? 16.871 -5.832 9.432 1.00 49.03 180 PRO A C 1
ATOM 1453 O O . PRO A 1 180 ? 17.173 -5.267 8.382 1.00 49.03 180 PRO A O 1
ATOM 1456 N N . SER A 1 181 ? 17.356 -7.035 9.745 1.00 45.78 181 SER A N 1
ATOM 1457 C CA . SER A 1 181 ? 18.363 -7.724 8.947 1.00 45.78 181 SER A CA 1
ATOM 1458 C C . SER A 1 181 ? 17.727 -8.616 7.879 1.00 45.78 181 SER A C 1
ATOM 1460 O O . SER A 1 181 ? 17.902 -9.833 7.837 1.00 45.78 181 SER A O 1
ATOM 1462 N N . ALA A 1 182 ? 16.979 -8.010 6.951 1.00 49.16 182 ALA A N 1
ATOM 1463 C CA . ALA A 1 182 ? 16.770 -8.685 5.675 1.00 49.16 182 ALA A CA 1
ATOM 1464 C C . ALA A 1 182 ? 18.166 -8.981 5.087 1.00 49.16 182 ALA A C 1
ATOM 1466 O O . ALA A 1 182 ? 18.983 -8.061 5.031 1.00 49.16 182 ALA A O 1
ATOM 1467 N N . PRO A 1 183 ? 18.482 -10.229 4.695 1.00 50.81 183 PRO A N 1
ATOM 1468 C CA . PRO A 1 183 ? 19.805 -10.559 4.184 1.00 50.81 183 PRO A CA 1
ATOM 1469 C C . PRO A 1 183 ? 20.169 -9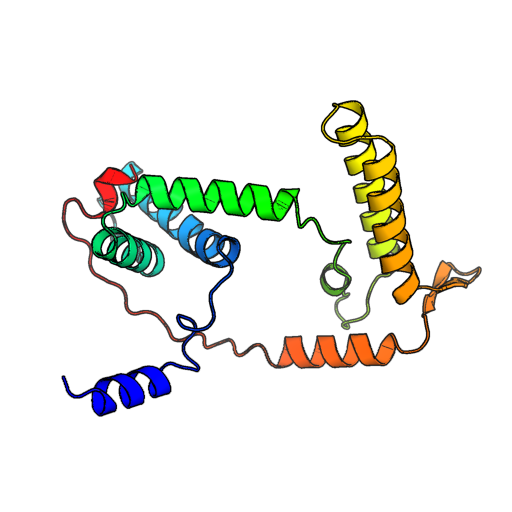.621 3.031 1.00 50.81 183 PRO A C 1
ATOM 1471 O O . PRO A 1 183 ? 19.421 -9.524 2.053 1.00 50.81 183 PRO A O 1
ATOM 1474 N N . THR A 1 184 ? 21.302 -8.926 3.166 1.00 48.59 184 THR A N 1
ATOM 1475 C CA . THR A 1 184 ? 21.825 -8.025 2.139 1.00 48.59 184 THR A CA 1
ATOM 1476 C C . THR A 1 184 ? 22.075 -8.831 0.876 1.00 48.59 184 THR A C 1
ATOM 1478 O O . THR A 1 184 ? 22.785 -9.840 0.885 1.00 48.59 184 THR A O 1
ATOM 1481 N N . ILE A 1 185 ? 21.434 -8.421 -0.212 1.00 57.84 185 ILE A N 1
ATOM 1482 C CA . ILE A 1 185 ? 21.634 -9.046 -1.511 1.00 57.84 185 ILE A CA 1
ATOM 1483 C C . ILE A 1 185 ? 22.953 -8.492 -2.056 1.00 57.84 185 ILE A C 1
ATOM 1485 O O . ILE A 1 185 ? 23.079 -7.274 -2.109 1.00 57.84 185 ILE A O 1
ATOM 1489 N N . PRO A 1 186 ? 23.926 -9.339 -2.431 1.00 59.34 186 PRO A N 1
ATOM 1490 C CA . PRO A 1 186 ? 25.164 -8.854 -3.024 1.00 59.34 186 PRO A CA 1
ATOM 1491 C C . PRO A 1 186 ? 24.881 -8.156 -4.356 1.00 59.34 186 PRO A C 1
ATOM 1493 O O . PRO A 1 186 ? 24.072 -8.642 -5.155 1.00 59.34 186 PRO A O 1
ATOM 1496 N N . ASP A 1 187 ? 25.569 -7.041 -4.582 1.00 61.78 187 ASP A N 1
ATOM 1497 C CA . ASP A 1 187 ? 25.469 -6.274 -5.818 1.00 61.78 187 ASP A CA 1
ATOM 1498 C C . ASP A 1 187 ? 26.044 -7.073 -6.988 1.00 61.78 187 ASP A C 1
ATOM 1500 O O . ASP A 1 187 ? 27.084 -7.727 -6.875 1.00 61.78 187 ASP A O 1
ATOM 1504 N N . SER A 1 188 ? 25.360 -7.024 -8.130 1.00 64.88 188 SER A N 1
ATOM 1505 C CA . SER A 1 188 ? 25.931 -7.506 -9.384 1.00 64.88 188 SER A CA 1
ATOM 1506 C C . SER A 1 188 ? 26.580 -6.325 -10.103 1.00 64.88 188 SER A C 1
ATOM 1508 O O . SER A 1 188 ? 25.924 -5.285 -10.245 1.00 64.88 188 SER A O 1
ATOM 1510 N N . PRO A 1 189 ? 27.816 -6.475 -10.612 1.00 74.75 189 PRO A N 1
ATOM 1511 C CA . PRO A 1 189 ? 28.499 -5.402 -11.323 1.00 74.75 189 PRO A CA 1
ATOM 1512 C C . PRO A 1 189 ? 27.701 -4.938 -12.549 1.00 74.75 189 PRO A C 1
ATOM 1514 O O . PRO A 1 189 ? 26.803 -5.632 -13.048 1.00 74.75 189 PRO A O 1
ATOM 1517 N N . TYR A 1 190 ? 28.000 -3.721 -12.997 1.00 77.75 190 TYR A N 1
ATOM 1518 C CA . TYR A 1 190 ? 27.499 -3.197 -14.261 1.00 77.75 190 TYR A CA 1
ATOM 1519 C C . TYR A 1 190 ? 28.244 -3.840 -15.438 1.00 77.75 190 TYR A C 1
ATOM 1521 O O . TYR A 1 190 ? 29.462 -4.002 -15.388 1.00 77.75 190 TYR A O 1
ATOM 1529 N N . GLU A 1 191 ? 27.503 -4.154 -16.498 1.00 81.62 191 GLU A N 1
ATOM 1530 C CA . GLU A 1 191 ? 28.011 -4.602 -17.797 1.00 81.62 191 GLU A CA 1
ATOM 1531 C C . GLU A 1 191 ? 27.325 -3.771 -18.890 1.00 81.62 191 GLU A C 1
ATOM 1533 O O . GLU A 1 191 ? 26.199 -3.297 -18.705 1.00 81.62 191 GLU A O 1
ATOM 1538 N N . GLU A 1 192 ? 27.995 -3.553 -20.021 1.00 80.31 192 GLU A N 1
ATOM 1539 C CA . GLU A 1 192 ? 27.416 -2.782 -21.124 1.00 80.31 192 GLU A CA 1
ATOM 1540 C C . GLU A 1 192 ? 26.120 -3.436 -21.635 1.00 80.31 192 GLU A C 1
ATOM 1542 O O . GLU A 1 192 ? 26.027 -4.656 -21.754 1.00 80.31 192 GLU A O 1
ATOM 1547 N N . GLY A 1 193 ? 25.087 -2.624 -21.874 1.00 80.31 193 GLY A N 1
ATOM 1548 C CA . GLY A 1 193 ? 23.762 -3.097 -22.285 1.00 80.31 193 GLY A CA 1
ATOM 1549 C C . GLY A 1 193 ? 22.862 -3.610 -21.153 1.00 80.31 193 GLY A C 1
ATOM 1550 O O . GLY A 1 193 ? 21.699 -3.929 -21.392 1.00 80.31 193 GLY A O 1
ATOM 1551 N N . LYS A 1 194 ? 23.342 -3.649 -19.898 1.00 83.88 194 LYS A N 1
ATOM 1552 C CA . LYS A 1 194 ? 22.603 -4.203 -18.743 1.00 83.88 194 LYS A CA 1
ATOM 1553 C C . LYS A 1 194 ? 21.226 -3.570 -18.495 1.00 83.88 194 LYS A C 1
ATOM 1555 O O . LYS A 1 194 ? 20.386 -4.232 -17.884 1.00 83.88 194 LYS A O 1
ATOM 1560 N N . TRP A 1 195 ? 20.979 -2.326 -18.913 1.00 85.81 195 TRP A N 1
ATOM 1561 C CA . TRP A 1 195 ? 19.745 -1.572 -18.621 1.00 85.81 195 TRP A CA 1
ATOM 1562 C C . TRP A 1 195 ? 19.084 -0.924 -19.849 1.00 85.81 195 TRP A C 1
ATOM 1564 O O . TRP A 1 195 ? 18.185 -0.103 -19.674 1.00 85.81 195 TRP A O 1
ATOM 1574 N N . ASP A 1 196 ? 19.510 -1.266 -21.066 1.00 85.00 196 ASP A N 1
ATOM 1575 C CA . ASP A 1 196 ? 19.073 -0.576 -22.292 1.00 85.00 196 ASP A CA 1
ATOM 1576 C C . ASP A 1 196 ? 17.565 -0.712 -22.564 1.00 85.00 196 ASP A C 1
ATOM 1578 O O . ASP A 1 196 ? 16.943 0.191 -23.105 1.00 85.00 196 ASP A O 1
ATOM 1582 N N . ASP A 1 197 ? 16.944 -1.803 -22.127 1.00 80.62 197 ASP A N 1
ATOM 1583 C CA . ASP A 1 197 ? 15.495 -2.045 -22.182 1.00 80.62 197 ASP A CA 1
ATOM 1584 C C . ASP A 1 197 ? 14.672 -1.162 -21.222 1.00 80.62 197 ASP A C 1
ATOM 1586 O O . ASP A 1 197 ? 13.444 -1.124 -21.320 1.00 80.62 197 ASP A O 1
ATOM 1590 N N . LEU A 1 198 ? 15.314 -0.477 -20.269 1.00 79.19 198 LEU A N 1
ATOM 1591 C CA . LEU A 1 198 ? 14.653 0.344 -19.242 1.00 79.19 198 LEU A CA 1
ATOM 1592 C C . LEU A 1 198 ? 14.747 1.858 -19.498 1.00 79.19 198 LEU A C 1
ATOM 1594 O O . LEU A 1 198 ? 14.100 2.634 -18.776 1.00 79.19 198 LEU A O 1
ATOM 1598 N N . LEU A 1 199 ? 15.573 2.263 -20.463 1.00 79.06 199 LEU A N 1
ATOM 1599 C CA . LEU A 1 199 ? 15.941 3.645 -20.784 1.00 79.06 199 LEU A CA 1
ATOM 1600 C C . LEU A 1 199 ? 15.254 4.116 -22.068 1.00 79.06 199 LEU A C 1
ATOM 1602 O O . LEU A 1 199 ? 14.823 5.292 -22.063 1.00 79.06 199 LEU A O 1
#

Secondary structure (DSSP, 8-state):
--HHHHHHHHHHTTTSTTTS---HHHHHHHHHHHHHHHHHHHHTTT-SPPPP-HHHHHHHHHHHHHT--HHHHHHHHHHHHHHHHHH--PSPPGGGGB-TTS-B-HHHHHHHHHHHHHHHHHHHHTTSS-HHHHHHHHHHHHHHHHTTEEEE-TTS-EEEPTTHHHHHHHHHHHHHT--S-PPPPPPPPP-TTTTGGG-

Radius of gyration: 22.85 Å; chains: 1; bounding box: 55×51×48 Å

pLDDT: mean 72.99, std 14.75, range [29.5, 91.62]

Organism: NCBI:txid451672

Sequence (199 aa):
MSGELARSTADKFKTFAACKGHQISETFTRVQPEIAAVKVWHSVGRTAEPPATPYLDRVARLCARVGLDRKTYIDLMALCDERDRSAHHPPPHFGNYLDQNGNVKWSKVHNACDRRKRYYRKLMRKGKFTQEQYALLRNVIGTWYKVYVSGWNADGTPILAKGVDKILDEYMKKLQKSDPSAPTIPDSPYEEGKWDDLL

Foldseek 3Di:
DDPVVVVVVVVVCCVPCVVVPDQLLNLLVLQVVLLVQQVVCVVVPVPDFRDFRLSLVVLVVVCVVVVHDSLVVSVVSVVSNVVCCVVVVAQPDQQVQADPVLDGPLVVSVVSLVVVLVVLVVCCVVVVDDPVVSVVSNVNNVVVSCQFFVQADPVRHTDGDPCNVVVSVVVVVVVVPPDPCNDDRDGDHDDPPSCVSSD